Protein AF-A0A7C8YG10-F1 (afdb_monomer_lite)

Organism: Opuntia streptacantha (NCBI:txid393608)

Foldseek 3Di:
DQVCLQPQPADDPVVLVQAAADPVLLVVLLQVLLAAAPVCLVVSVVSVVRHRCQVPLLSSLLSNLNHQDDLRRLVSSLVVLSSSSSHYVCNLVSNLVSLLCLQVVDPPPPPPVDDPVNSLSSVQSSLVSVLSCCVSNSDVDPVSVVVSLCSLPDPVQVVPPVSVVSSVVSVVSCVLSCCVVVVHDPDDPPVVPNPD

Secondary structure (DSSP, 8-state):
-HHHHHS--PPPHHHHHTSB--HHHHHHHHHHHTT--STTHHHHHHHHHHB--TTSHHHHHHHHHH----GGGHHHHHHHHHHHHHH-TTHHHHHHHHHHTTT---SS---TTS-HHHHHHHHHHHHHHHHHHHHTTS---THHHHHHHHHHT-GGGGG-HHHHHHHHHHHHHHHHHGGGGGT----STTGGGT--

Sequence (196 aa):
LRQSNVKPERPDPSFLRTLDSSIKRNTAVIKKLKQISEEQRESLMDELRSVNLSKFVTEAVTAICDAKLKTSDLQAAVQICSLLHQRYQDFSSSLAQGLLKVFFPGKAVEDLETDRNSKAMKKRSTLKLLLELYFVGVIEDSSIFVNIIKDLVGMEHLKDRDTTQTNLSLLATFARQGRVFLGLPLSGPEFSKEFF

Structure (mmCIF, N/CA/C/O backbone):
data_AF-A0A7C8YG10-F1
#
_entry.id   AF-A0A7C8YG10-F1
#
loop_
_atom_site.group_PDB
_atom_site.id
_atom_site.type_symbol
_atom_site.label_atom_id
_atom_site.label_alt_id
_atom_site.label_comp_id
_atom_site.label_asym_id
_atom_site.label_entity_id
_atom_site.label_seq_id
_atom_site.pdbx_PDB_ins_code
_atom_site.Cartn_x
_atom_site.Cartn_y
_atom_site.Cartn_z
_atom_site.occupancy
_atom_site.B_iso_or_equiv
_atom_site.auth_seq_id
_atom_site.auth_comp_id
_atom_site.auth_asym_id
_atom_site.auth_atom_id
_atom_site.pdbx_PDB_model_num
ATOM 1 N N . LEU A 1 1 ? -9.224 -14.121 1.071 1.00 91.94 1 LEU A N 1
ATOM 2 C CA . LEU A 1 1 ? -9.162 -12.658 0.835 1.00 91.94 1 LEU A CA 1
ATOM 3 C C . LEU A 1 1 ? -9.937 -12.215 -0.403 1.00 91.94 1 LEU A C 1
ATOM 5 O O . LEU A 1 1 ? -10.842 -11.411 -0.240 1.00 91.94 1 LEU A O 1
ATOM 9 N N . ARG A 1 2 ? -9.655 -12.746 -1.609 1.00 95.12 2 ARG A N 1
ATOM 10 C CA . ARG A 1 2 ? -10.294 -12.274 -2.858 1.00 95.12 2 ARG A CA 1
ATOM 11 C C . ARG A 1 2 ? -11.816 -12.160 -2.799 1.00 95.12 2 ARG A C 1
ATOM 13 O O . ARG A 1 2 ? -12.349 -11.104 -3.113 1.00 95.12 2 ARG A O 1
ATOM 20 N N . GLN A 1 3 ? -12.500 -13.212 -2.357 1.00 94.75 3 GLN A N 1
ATOM 21 C CA . GLN A 1 3 ? -13.962 -13.219 -2.248 1.00 94.75 3 GLN A CA 1
ATOM 22 C C . GLN A 1 3 ? -14.494 -12.043 -1.410 1.00 94.75 3 GLN A C 1
ATOM 24 O O . GLN A 1 3 ? -15.383 -11.328 -1.861 1.00 94.75 3 GLN A O 1
ATOM 29 N N . SER A 1 4 ? -13.900 -11.807 -0.237 1.00 96.25 4 SER A N 1
ATOM 30 C CA . SER A 1 4 ? -14.274 -10.724 0.681 1.00 96.25 4 SER A CA 1
ATOM 31 C C . SER A 1 4 ? -13.920 -9.331 0.154 1.00 96.25 4 SER A C 1
ATOM 33 O O . SER A 1 4 ? -14.558 -8.360 0.530 1.00 96.25 4 SER A O 1
ATOM 35 N N . ASN A 1 5 ? -12.906 -9.208 -0.705 1.00 97.88 5 ASN A N 1
ATOM 36 C CA . ASN A 1 5 ? -12.478 -7.917 -1.249 1.00 97.88 5 ASN A CA 1
ATOM 37 C C . ASN A 1 5 ? -13.260 -7.506 -2.506 1.00 97.88 5 ASN A C 1
ATOM 39 O O . ASN A 1 5 ? -13.516 -6.320 -2.680 1.00 97.88 5 ASN A O 1
ATOM 43 N N . VAL A 1 6 ? -13.671 -8.455 -3.356 1.00 95.62 6 VAL A N 1
ATOM 44 C CA . VAL A 1 6 ? -14.489 -8.165 -4.555 1.00 95.62 6 VAL A CA 1
ATOM 45 C C . VAL A 1 6 ? -15.914 -7.759 -4.167 1.00 95.62 6 VAL A C 1
ATOM 47 O O . VAL A 1 6 ? -16.547 -6.943 -4.830 1.00 95.62 6 VAL A O 1
ATOM 50 N N . LYS A 1 7 ? -16.435 -8.317 -3.069 1.00 94.56 7 LYS A N 1
ATOM 51 C CA . LYS A 1 7 ? -17.739 -7.951 -2.505 1.00 94.56 7 LYS A CA 1
ATOM 52 C C . LYS A 1 7 ? -17.582 -7.623 -1.019 1.00 94.56 7 LYS A C 1
ATOM 54 O O . LYS A 1 7 ? -17.920 -8.459 -0.185 1.00 94.56 7 LYS A O 1
ATOM 59 N N . PRO A 1 8 ? -17.031 -6.444 -0.681 1.00 94.50 8 PRO A N 1
ATOM 60 C CA . PRO A 1 8 ? -16.796 -6.081 0.705 1.00 94.50 8 PRO A CA 1
ATOM 61 C C . PRO A 1 8 ? -18.118 -5.799 1.417 1.00 94.50 8 PRO A C 1
ATOM 63 O O . PRO A 1 8 ? -18.868 -4.901 1.031 1.00 94.50 8 PRO A O 1
ATOM 66 N N . GLU A 1 9 ? -18.373 -6.540 2.490 1.00 94.31 9 GLU A N 1
ATOM 67 C CA . GLU A 1 9 ? -19.458 -6.272 3.436 1.00 94.31 9 GLU A CA 1
ATOM 68 C C . GLU A 1 9 ? -19.039 -5.123 4.358 1.00 94.31 9 GLU A C 1
ATOM 70 O O . GLU A 1 9 ? -18.540 -5.323 5.467 1.00 94.31 9 GLU A O 1
ATOM 75 N N . ARG A 1 10 ? -19.161 -3.891 3.851 1.00 94.56 10 ARG A N 1
ATOM 76 C CA . ARG A 1 10 ? -18.737 -2.705 4.600 1.00 94.56 10 ARG A CA 1
ATOM 77 C C . ARG A 1 10 ? -19.642 -2.491 5.814 1.00 94.56 10 ARG A C 1
ATOM 79 O O . ARG A 1 10 ? -20.863 -2.573 5.669 1.00 94.56 10 ARG A O 1
ATOM 86 N N . PRO A 1 11 ? -19.071 -2.179 6.990 1.00 94.44 11 PRO A N 1
ATOM 87 C CA . PRO A 1 11 ? -19.869 -1.924 8.174 1.00 94.44 11 PRO A CA 1
ATOM 88 C C . PRO A 1 11 ? -20.719 -0.669 7.994 1.00 94.44 11 PRO A C 1
ATOM 90 O O . PRO A 1 11 ? -20.322 0.287 7.322 1.00 94.44 11 PRO A O 1
ATOM 93 N N . ASP A 1 12 ? -21.875 -0.655 8.645 1.00 92.50 12 ASP A N 1
ATOM 94 C CA . ASP A 1 12 ? -22.745 0.505 8.630 1.00 92.50 12 ASP A CA 1
ATOM 95 C C . ASP A 1 12 ? -22.131 1.692 9.416 1.00 92.50 12 ASP A C 1
ATOM 97 O O . ASP A 1 12 ? -21.266 1.520 10.288 1.00 92.50 12 ASP A O 1
ATOM 101 N N . PRO A 1 13 ? -22.581 2.933 9.153 1.00 92.69 13 PRO A N 1
ATOM 102 C CA . PRO A 1 13 ? -22.074 4.105 9.861 1.00 92.69 13 PRO A CA 1
ATOM 103 C C . PRO A 1 13 ? -22.288 4.085 11.382 1.00 92.69 13 PRO A C 1
ATOM 105 O O . PRO A 1 13 ? -21.567 4.785 12.093 1.00 92.69 13 PRO A O 1
ATOM 108 N N . SER A 1 14 ? -23.269 3.338 11.900 1.00 95.62 14 SER A N 1
ATOM 109 C CA . SER A 1 14 ? -23.512 3.213 13.341 1.00 95.62 14 SER A CA 1
ATOM 110 C C . SER A 1 14 ? -22.447 2.349 14.014 1.00 95.62 14 SER A C 1
ATOM 112 O O . SER A 1 14 ? -21.915 2.770 15.040 1.00 95.62 14 SER A O 1
ATOM 114 N N . PHE A 1 15 ? -22.022 1.249 13.384 1.00 95.94 15 PHE A N 1
ATOM 115 C CA . PHE A 1 15 ? -20.866 0.471 13.831 1.00 95.94 15 PHE A CA 1
ATOM 116 C C . PHE A 1 15 ? -19.599 1.332 13.877 1.00 95.94 15 PHE A C 1
ATOM 118 O O . PHE A 1 15 ? -18.880 1.346 14.870 1.00 95.94 15 PHE A O 1
ATOM 125 N N . LEU A 1 16 ? -19.330 2.133 12.840 1.00 95.69 16 LEU A N 1
ATOM 126 C CA . LEU A 1 16 ? -18.139 2.994 12.826 1.00 95.69 16 LEU A CA 1
ATOM 127 C C . LEU A 1 16 ? -18.129 4.022 13.974 1.00 95.69 16 LEU A C 1
ATOM 129 O O . LEU A 1 16 ? -17.057 4.430 14.425 1.00 95.69 16 LEU A O 1
ATOM 133 N N . ARG A 1 17 ? -19.300 4.434 14.477 1.00 95.88 17 ARG A N 1
ATOM 134 C CA . ARG A 1 17 ? -19.414 5.344 15.630 1.00 95.88 17 ARG A CA 1
ATOM 135 C C . ARG A 1 17 ? -19.086 4.675 16.966 1.00 95.88 17 ARG A C 1
ATOM 137 O O . ARG A 1 17 ? -18.782 5.399 17.908 1.00 95.88 17 ARG A O 1
ATOM 144 N N . THR A 1 18 ? -19.124 3.343 17.063 1.00 97.44 18 THR A N 1
ATOM 145 C CA . THR A 1 18 ? -18.740 2.625 18.293 1.00 97.44 18 THR A CA 1
ATOM 146 C C . THR A 1 18 ? -17.226 2.465 18.435 1.00 97.44 18 THR A C 1
ATOM 148 O O . THR A 1 18 ? -16.752 2.049 19.488 1.00 97.44 18 THR A O 1
ATOM 151 N N . LEU A 1 19 ? -16.463 2.761 17.381 1.00 98.12 19 LEU A N 1
ATOM 152 C CA . LEU A 1 19 ? -15.008 2.637 17.344 1.00 98.12 19 LEU A CA 1
ATOM 153 C C . LEU A 1 19 ? -14.305 3.916 17.823 1.00 98.12 19 LEU A C 1
ATOM 155 O O . LEU A 1 19 ? -14.838 5.027 17.735 1.00 98.12 19 LEU A O 1
ATOM 159 N N . ASP A 1 20 ? -13.057 3.775 18.271 1.00 98.00 20 ASP A N 1
ATOM 160 C CA . ASP A 1 20 ? -12.273 4.897 18.788 1.00 98.00 20 ASP A CA 1
ATOM 161 C C . ASP A 1 20 ? -11.901 5.881 17.660 1.00 98.00 20 ASP A C 1
ATOM 163 O O . ASP A 1 20 ? -11.128 5.579 16.745 1.00 98.00 20 ASP A O 1
ATOM 167 N N . SER A 1 21 ? -12.468 7.086 17.734 1.00 97.56 21 SER A N 1
ATOM 168 C CA . SER A 1 21 ? -12.235 8.181 16.782 1.00 97.56 21 SER A CA 1
ATOM 169 C C . SER A 1 21 ? -11.236 9.225 17.304 1.00 97.56 21 SER A C 1
ATOM 171 O O . SER A 1 21 ? -11.101 10.304 16.724 1.00 97.56 21 SER A O 1
ATOM 173 N N . SER A 1 22 ? -10.548 8.952 18.418 1.00 98.06 22 SER A N 1
ATOM 174 C CA . SER A 1 22 ? -9.596 9.889 19.010 1.00 98.06 22 SER A CA 1
ATOM 175 C C . SER A 1 22 ? -8.392 10.089 18.092 1.00 98.06 22 SER A C 1
ATOM 177 O O . SER A 1 22 ? -7.798 9.140 17.568 1.00 98.06 22 SER A O 1
ATOM 179 N N . ILE A 1 23 ? -7.989 11.351 17.930 1.00 98.00 23 ILE A N 1
ATOM 180 C CA . ILE A 1 23 ? -6.827 11.731 17.115 1.00 98.00 23 ILE A CA 1
ATOM 181 C C . ILE A 1 23 ? -5.574 10.999 17.614 1.00 98.00 23 ILE A C 1
ATOM 183 O O . ILE A 1 23 ? -4.776 10.510 16.822 1.00 98.00 23 ILE A O 1
ATOM 187 N N . LYS A 1 24 ? -5.421 10.864 18.938 1.00 98.06 24 LYS A N 1
ATOM 188 C CA . LYS A 1 24 ? -4.274 10.190 19.557 1.00 98.06 24 LYS A CA 1
ATOM 189 C C . LYS A 1 24 ? -4.142 8.735 19.095 1.00 98.06 24 LYS A C 1
ATOM 191 O O . LYS A 1 24 ? -3.047 8.338 18.699 1.00 98.06 24 LYS A O 1
ATOM 196 N N . ARG A 1 25 ? -5.225 7.945 19.144 1.00 97.88 25 ARG A N 1
ATOM 197 C CA . ARG A 1 25 ? -5.195 6.537 18.715 1.00 97.88 25 ARG A CA 1
ATOM 198 C C . ARG A 1 25 ? -4.997 6.409 17.212 1.00 97.88 25 ARG A C 1
ATOM 200 O O . ARG A 1 25 ? -4.122 5.657 16.795 1.00 97.88 25 ARG A O 1
ATOM 207 N N . ASN A 1 26 ? -5.727 7.188 16.418 1.00 98.31 26 ASN A N 1
ATOM 208 C CA . ASN A 1 26 ? -5.620 7.137 14.960 1.00 98.31 26 ASN A CA 1
ATOM 209 C C . ASN A 1 26 ? -4.207 7.511 14.480 1.00 98.31 26 ASN A C 1
ATOM 211 O O . ASN A 1 26 ? -3.600 6.756 13.726 1.00 98.31 26 ASN A O 1
ATOM 215 N N . THR A 1 27 ? -3.611 8.584 15.006 1.00 98.00 27 THR A N 1
ATOM 216 C CA . THR A 1 27 ? -2.225 8.964 14.683 1.00 98.00 27 THR A CA 1
ATOM 217 C C . THR A 1 27 ? -1.212 7.893 15.097 1.00 98.00 27 THR A C 1
ATOM 219 O O . THR A 1 27 ? -0.228 7.674 14.391 1.00 98.00 27 THR A O 1
ATOM 222 N N . ALA A 1 28 ? -1.426 7.202 16.223 1.00 98.25 28 ALA A N 1
ATOM 223 C CA . ALA A 1 28 ? -0.553 6.103 16.639 1.00 98.25 28 ALA A CA 1
ATOM 224 C C . ALA A 1 28 ? -0.611 4.923 15.653 1.00 98.25 28 ALA A C 1
ATOM 226 O O . ALA A 1 28 ? 0.437 4.423 15.245 1.00 98.25 28 ALA A O 1
ATOM 227 N N . VAL A 1 29 ? -1.812 4.535 15.215 1.00 98.31 29 VAL A N 1
ATOM 228 C CA . VAL A 1 29 ? -2.003 3.472 14.215 1.00 98.31 29 VAL A CA 1
ATOM 229 C C . VAL A 1 29 ? -1.408 3.871 12.861 1.00 98.31 29 VAL A C 1
ATOM 231 O O . VAL A 1 29 ? -0.686 3.083 12.256 1.00 98.31 29 VAL A O 1
ATOM 234 N N . ILE A 1 30 ? -1.605 5.115 12.413 1.00 98.50 30 ILE A N 1
ATOM 235 C CA . ILE A 1 30 ? -1.020 5.630 11.161 1.00 98.50 30 ILE A CA 1
ATOM 236 C C . ILE A 1 30 ? 0.513 5.578 11.189 1.00 98.50 30 ILE A C 1
ATOM 238 O O . ILE A 1 30 ? 1.138 5.200 10.200 1.00 98.50 30 ILE A O 1
ATOM 242 N N . LYS A 1 31 ? 1.146 5.888 12.328 1.00 98.12 31 LYS A N 1
ATOM 243 C CA . LYS A 1 31 ? 2.605 5.742 12.470 1.00 98.12 31 LYS A CA 1
ATOM 244 C C . LYS A 1 31 ? 3.058 4.294 12.286 1.00 98.12 31 LYS A C 1
ATOM 246 O O . LYS A 1 31 ? 4.065 4.065 11.620 1.00 98.12 31 LYS A O 1
ATOM 251 N N . LYS A 1 32 ? 2.306 3.328 12.821 1.00 98.25 32 LYS A N 1
ATOM 252 C CA . LYS A 1 32 ? 2.591 1.896 12.645 1.00 98.25 32 LYS A CA 1
ATOM 253 C C . LYS A 1 32 ? 2.387 1.433 11.202 1.00 98.25 32 LYS A C 1
ATOM 255 O O . LYS A 1 32 ? 3.187 0.646 10.711 1.00 98.25 32 LYS A O 1
ATOM 260 N N . LEU A 1 33 ? 1.405 1.984 10.483 1.00 98.50 33 LEU A N 1
ATOM 261 C CA . LEU A 1 33 ? 1.211 1.712 9.049 1.00 98.50 33 LEU A CA 1
ATOM 262 C C . LEU A 1 33 ? 2.430 2.098 8.188 1.00 98.50 33 LEU A C 1
ATOM 264 O O . LEU A 1 33 ? 2.657 1.490 7.147 1.00 98.50 33 LEU A O 1
ATOM 268 N N . LYS A 1 34 ? 3.255 3.060 8.623 1.00 97.19 34 LYS A N 1
ATOM 269 C CA . LYS A 1 34 ? 4.511 3.416 7.934 1.00 97.19 34 LYS A CA 1
ATOM 270 C C . LYS A 1 34 ? 5.645 2.405 8.170 1.00 97.19 34 LYS A C 1
ATOM 272 O O . LYS A 1 34 ? 6.661 2.442 7.477 1.00 97.19 34 LYS A O 1
ATOM 277 N N . GLN A 1 35 ? 5.487 1.511 9.144 1.00 96.19 35 GLN A N 1
ATOM 278 C CA . GLN A 1 35 ? 6.486 0.535 9.591 1.00 96.19 35 GLN A CA 1
ATOM 279 C C . GLN A 1 35 ? 5.908 -0.890 9.630 1.00 96.19 35 GLN A C 1
ATOM 281 O O . GLN A 1 35 ? 6.235 -1.673 10.518 1.00 96.19 35 GLN A O 1
ATOM 286 N N . ILE A 1 36 ? 5.037 -1.226 8.672 1.00 97.81 36 ILE A N 1
ATOM 287 C CA . ILE A 1 36 ? 4.445 -2.566 8.562 1.00 97.81 36 ILE A CA 1
ATOM 288 C C . ILE A 1 36 ? 5.550 -3.624 8.482 1.00 97.81 36 ILE A C 1
ATOM 290 O O . ILE A 1 36 ? 6.478 -3.507 7.682 1.00 97.81 36 ILE A O 1
ATOM 294 N N . SER A 1 37 ? 5.405 -4.666 9.295 1.00 97.44 37 SER A N 1
ATOM 295 C CA . SER A 1 37 ? 6.242 -5.863 9.299 1.00 97.44 37 SER A CA 1
ATOM 296 C C . SER A 1 37 ? 5.390 -7.088 9.613 1.00 97.44 37 SER A C 1
ATOM 298 O O . SER A 1 37 ? 4.331 -6.961 10.236 1.00 97.44 37 SER A O 1
ATOM 300 N N . GLU A 1 38 ? 5.848 -8.270 9.203 1.00 97.31 38 GLU A N 1
ATOM 301 C CA . GLU A 1 38 ? 5.128 -9.519 9.494 1.00 97.31 38 GLU A CA 1
ATOM 302 C C . GLU A 1 38 ? 5.018 -9.796 10.999 1.00 97.31 38 GLU A C 1
ATOM 304 O O . GLU A 1 38 ? 3.959 -10.185 11.483 1.00 97.31 38 GLU A O 1
ATOM 309 N N . GLU A 1 39 ? 6.069 -9.490 11.762 1.00 97.31 39 GLU A N 1
ATOM 310 C CA . GLU A 1 39 ? 6.104 -9.664 13.221 1.00 97.31 39 GLU A CA 1
ATOM 311 C C . GLU A 1 39 ? 4.988 -8.888 13.940 1.00 97.31 39 GLU A C 1
ATOM 313 O O . GLU A 1 39 ? 4.411 -9.364 14.914 1.00 97.31 39 GLU A O 1
ATOM 318 N N . GLN A 1 40 ? 4.647 -7.694 13.446 1.00 96.00 40 GLN A N 1
ATOM 319 C CA . GLN A 1 40 ? 3.653 -6.815 14.071 1.00 96.00 40 GLN A CA 1
ATOM 320 C C . GLN A 1 40 ? 2.259 -6.927 13.443 1.00 96.00 40 GLN A C 1
ATOM 322 O O . GLN A 1 40 ? 1.354 -6.183 13.834 1.00 96.00 40 GLN A O 1
ATOM 327 N N . ARG A 1 41 ? 2.067 -7.838 12.477 1.00 97.56 41 ARG A N 1
ATOM 328 C CA . ARG A 1 41 ? 0.836 -7.956 11.684 1.00 97.56 41 ARG A CA 1
ATOM 329 C C . ARG A 1 41 ? -0.405 -8.063 12.564 1.00 97.56 41 ARG A C 1
ATOM 331 O O . ARG A 1 41 ? -1.334 -7.278 12.399 1.00 97.56 41 ARG A O 1
ATOM 338 N N . GLU A 1 42 ? -0.424 -9.009 13.498 1.00 98.12 42 GLU A N 1
ATOM 339 C CA . GLU A 1 42 ? -1.616 -9.308 14.306 1.00 98.12 42 GLU A CA 1
ATOM 340 C C . GLU A 1 42 ? -1.982 -8.152 15.236 1.00 98.12 42 GLU A C 1
ATOM 342 O O . GLU A 1 42 ? -3.115 -7.674 15.206 1.00 98.12 42 GLU A O 1
ATOM 347 N N . SER A 1 43 ? -0.994 -7.617 15.959 1.00 97.94 43 SER A N 1
ATOM 348 C CA . SER A 1 43 ? -1.183 -6.456 16.836 1.00 97.94 43 SER A CA 1
ATOM 349 C C . SER A 1 43 ? -1.713 -5.239 16.072 1.00 97.94 43 SER A C 1
ATOM 351 O O . SER A 1 43 ? -2.642 -4.574 16.531 1.00 97.94 43 SER A O 1
ATOM 353 N N . LEU A 1 44 ? -1.162 -4.952 14.888 1.00 98.50 44 LEU A N 1
ATOM 354 C CA . LEU A 1 44 ? -1.619 -3.833 14.071 1.00 98.50 44 LEU A CA 1
ATOM 355 C C . LEU A 1 44 ? -3.033 -4.068 13.522 1.00 98.50 44 LEU A C 1
ATOM 357 O O . LEU A 1 44 ? -3.836 -3.136 13.497 1.00 98.50 44 LEU A O 1
ATOM 361 N N . MET A 1 45 ? -3.370 -5.296 13.121 1.00 98.50 45 MET A N 1
ATOM 362 C CA . MET A 1 45 ? -4.727 -5.642 12.690 1.00 98.50 45 MET A CA 1
ATOM 363 C C . MET A 1 45 ? -5.754 -5.464 13.814 1.00 98.50 45 MET A C 1
ATOM 365 O O . MET A 1 45 ? -6.834 -4.931 13.559 1.00 98.50 45 MET A O 1
ATOM 369 N N . ASP A 1 46 ? -5.434 -5.854 15.046 1.00 98.38 46 ASP A N 1
ATOM 370 C CA . ASP A 1 46 ? -6.332 -5.671 16.193 1.00 98.38 46 ASP A CA 1
ATOM 371 C C . ASP A 1 46 ? -6.546 -4.195 16.529 1.00 98.38 46 ASP A C 1
ATOM 373 O O . ASP A 1 46 ? -7.681 -3.751 16.727 1.00 98.38 46 ASP A O 1
ATOM 377 N N . GLU A 1 47 ? -5.481 -3.395 16.493 1.00 98.25 47 GLU A N 1
ATOM 378 C CA . GLU A 1 47 ? -5.597 -1.949 16.670 1.00 98.25 47 GLU A CA 1
ATOM 379 C C . GLU A 1 47 ? -6.461 -1.317 15.576 1.00 98.25 47 GLU A C 1
ATOM 381 O O . GLU A 1 47 ? -7.389 -0.565 15.885 1.00 98.25 47 GLU A O 1
ATOM 386 N N . LEU A 1 48 ? -6.222 -1.677 14.311 1.00 98.44 48 LEU A N 1
ATOM 387 C CA . LEU A 1 48 ? -7.019 -1.226 13.169 1.00 98.44 48 LEU A CA 1
ATOM 388 C C . LEU A 1 48 ? -8.496 -1.596 13.310 1.00 98.44 48 LEU A C 1
ATOM 390 O O . LEU A 1 48 ? -9.358 -0.807 12.924 1.00 98.44 48 LEU A O 1
ATOM 394 N N . ARG A 1 49 ? -8.809 -2.765 13.883 1.00 97.94 49 ARG A N 1
ATOM 395 C CA . ARG A 1 49 ? -10.198 -3.172 14.127 1.00 97.94 49 ARG A CA 1
ATOM 396 C C . ARG A 1 49 ? -10.897 -2.250 15.119 1.00 97.94 49 ARG A C 1
ATOM 398 O O . ARG A 1 49 ? -12.075 -1.972 14.901 1.00 97.94 49 ARG A O 1
ATOM 405 N N . SER A 1 50 ? -10.174 -1.753 16.122 1.00 97.88 50 SER A N 1
ATOM 406 C CA . SER A 1 50 ? -10.703 -0.934 17.222 1.00 97.88 50 SER A CA 1
ATOM 407 C C . SER A 1 50 ? -10.858 0.566 16.921 1.00 97.88 50 SER A C 1
ATOM 409 O O . SER A 1 50 ? -11.564 1.260 17.654 1.00 97.88 50 SER A O 1
ATOM 411 N N . VAL A 1 51 ? -10.227 1.079 15.856 1.00 98.44 51 VAL A N 1
ATOM 412 C CA . VAL A 1 51 ? -10.236 2.516 15.521 1.00 98.44 51 VAL A CA 1
ATOM 413 C C . VAL A 1 51 ? -11.130 2.853 14.325 1.00 98.44 51 VAL A C 1
ATOM 415 O O . VAL A 1 51 ? -11.310 2.053 13.401 1.00 98.44 51 VAL A O 1
ATOM 418 N N . ASN A 1 52 ? -11.652 4.081 14.320 1.00 98.31 52 ASN A N 1
ATOM 419 C CA . ASN A 1 52 ? -12.346 4.676 13.182 1.00 98.31 52 ASN A CA 1
ATOM 420 C C . ASN A 1 52 ? -11.427 5.636 12.408 1.00 98.31 52 ASN A C 1
ATOM 422 O O . ASN A 1 52 ? -11.285 6.807 12.760 1.00 98.31 52 ASN A O 1
ATOM 426 N N . LEU A 1 53 ? -10.886 5.155 11.290 1.00 98.19 53 LEU A N 1
ATOM 427 C CA . LEU A 1 53 ? -10.039 5.917 10.371 1.00 98.19 53 LEU A CA 1
ATOM 428 C C . LEU A 1 53 ? -10.837 6.679 9.304 1.00 98.19 53 LEU A C 1
ATOM 430 O O . LEU A 1 53 ? -10.223 7.186 8.375 1.00 98.19 53 LEU A O 1
ATOM 434 N N . SER A 1 54 ? -12.168 6.811 9.396 1.00 97.12 54 SER A N 1
ATOM 435 C CA . SER A 1 54 ? -12.967 7.473 8.340 1.00 97.12 54 SER A CA 1
ATOM 436 C C . SER A 1 54 ? -12.466 8.883 8.000 1.00 97.12 54 SER A C 1
ATOM 438 O O . SER A 1 54 ? -12.542 9.306 6.854 1.00 97.12 54 SER A O 1
ATOM 440 N N . LYS A 1 55 ? -11.919 9.604 8.989 1.00 97.06 55 LYS A N 1
ATOM 441 C CA . LYS A 1 55 ? -11.332 10.947 8.817 1.00 97.06 55 LYS A CA 1
ATOM 442 C C . LYS A 1 55 ? -9.832 10.947 8.493 1.00 97.06 55 LYS A C 1
ATOM 444 O O . LYS A 1 55 ? -9.267 12.017 8.337 1.00 97.06 55 LYS A O 1
ATOM 449 N N . PHE A 1 56 ? -9.211 9.773 8.436 1.00 97.94 56 PHE A N 1
ATOM 450 C CA . PHE A 1 56 ? -7.762 9.564 8.362 1.00 97.94 56 PHE A CA 1
ATOM 451 C C . PHE A 1 56 ? -7.356 8.591 7.238 1.00 97.94 56 PHE A C 1
ATOM 453 O O . PHE A 1 56 ? -6.235 8.076 7.228 1.00 97.94 56 PHE A O 1
ATOM 460 N N . VAL A 1 57 ? -8.273 8.269 6.314 1.00 98.19 57 VAL A N 1
ATOM 461 C CA . VAL A 1 57 ? -8.025 7.302 5.229 1.00 98.19 57 VAL A CA 1
ATOM 462 C C . VAL A 1 57 ? -6.853 7.759 4.359 1.00 98.19 57 VAL A C 1
ATOM 464 O O . VAL A 1 57 ? -5.979 6.956 4.037 1.00 98.19 57 VAL A O 1
ATOM 467 N N . THR A 1 58 ? -6.789 9.048 4.025 1.00 97.69 58 THR A N 1
ATOM 468 C CA . THR A 1 58 ? -5.726 9.634 3.195 1.00 97.69 58 THR A CA 1
ATOM 469 C C . THR A 1 58 ? -4.351 9.511 3.853 1.00 97.69 58 THR A C 1
ATOM 471 O O . THR A 1 58 ? -3.364 9.155 3.205 1.00 97.69 58 THR A O 1
ATOM 474 N N . GLU A 1 59 ? -4.269 9.761 5.154 1.00 98.44 59 GLU A N 1
ATOM 475 C CA . GLU A 1 59 ? -3.047 9.651 5.945 1.00 98.44 59 GLU A CA 1
ATOM 4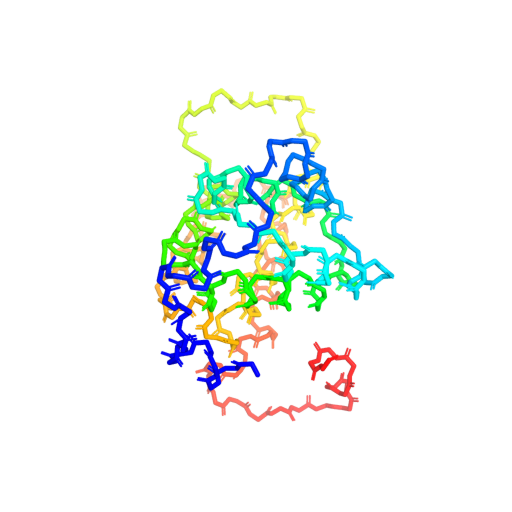76 C C . GLU A 1 59 ? -2.618 8.192 6.100 1.00 98.44 59 GLU A C 1
ATOM 478 O O . GLU A 1 59 ? -1.433 7.887 5.972 1.00 98.44 59 GLU A O 1
ATOM 483 N N . ALA A 1 60 ? -3.571 7.278 6.304 1.00 98.62 60 ALA A N 1
ATOM 484 C CA . ALA A 1 60 ? -3.308 5.843 6.318 1.00 98.62 60 ALA A CA 1
ATOM 485 C C . ALA A 1 60 ? -2.749 5.362 4.968 1.00 98.62 60 ALA A C 1
ATOM 487 O O . ALA A 1 60 ? -1.735 4.666 4.934 1.00 98.62 60 ALA A O 1
ATOM 488 N N . VAL A 1 61 ? -3.354 5.785 3.853 1.00 98.62 61 VAL A N 1
ATOM 489 C CA . VAL A 1 61 ? -2.865 5.498 2.496 1.00 98.62 61 VAL A CA 1
ATOM 490 C C . VAL A 1 61 ? -1.457 6.048 2.297 1.00 98.62 61 VAL A C 1
ATOM 492 O O . VAL A 1 61 ? -0.588 5.329 1.808 1.00 98.62 61 VAL A O 1
ATOM 495 N N . THR A 1 62 ? -1.205 7.288 2.715 1.00 98.19 62 THR A N 1
ATOM 496 C CA . THR A 1 62 ? 0.117 7.919 2.599 1.00 98.19 62 THR A CA 1
ATOM 497 C C . THR A 1 62 ? 1.163 7.143 3.400 1.00 98.19 62 THR A C 1
ATOM 499 O O . THR A 1 62 ? 2.232 6.835 2.880 1.00 98.19 62 THR A O 1
ATOM 502 N N . ALA A 1 63 ? 0.840 6.740 4.632 1.00 98.44 63 ALA A N 1
ATOM 503 C CA . ALA A 1 63 ? 1.727 5.938 5.468 1.00 98.44 63 ALA A CA 1
ATOM 504 C C . ALA A 1 63 ? 2.072 4.583 4.827 1.00 98.44 63 ALA A C 1
ATOM 506 O O . ALA A 1 63 ? 3.241 4.200 4.820 1.00 98.44 63 ALA A O 1
ATOM 507 N N . ILE A 1 64 ? 1.091 3.894 4.235 1.00 98.50 64 ILE A N 1
ATOM 508 C CA . ILE A 1 64 ? 1.310 2.626 3.519 1.00 98.50 64 ILE A CA 1
ATOM 509 C C . ILE A 1 64 ? 2.161 2.848 2.261 1.00 98.50 64 ILE A C 1
ATOM 511 O O . ILE A 1 64 ? 3.102 2.094 2.009 1.00 98.50 64 ILE A O 1
ATOM 515 N N . CYS A 1 65 ? 1.880 3.899 1.484 1.00 97.75 65 CYS A N 1
ATOM 516 C CA . CYS A 1 65 ? 2.667 4.247 0.297 1.00 97.75 65 CYS A CA 1
ATOM 517 C C . CYS A 1 65 ? 4.127 4.557 0.648 1.00 97.75 65 CYS A C 1
ATOM 519 O O . CYS A 1 65 ? 5.024 4.177 -0.102 1.00 97.75 65 CYS A O 1
ATOM 521 N N . ASP A 1 66 ? 4.378 5.176 1.800 1.00 95.62 66 ASP A N 1
ATOM 522 C CA . ASP A 1 66 ? 5.714 5.506 2.301 1.00 95.62 66 ASP A CA 1
ATOM 523 C C . ASP A 1 66 ? 6.439 4.323 2.958 1.00 95.62 66 ASP A C 1
ATOM 525 O O . ASP A 1 66 ? 7.659 4.378 3.150 1.00 95.62 66 ASP A O 1
ATOM 529 N N . ALA A 1 67 ? 5.722 3.254 3.317 1.00 96.19 67 ALA A N 1
ATOM 530 C CA . ALA A 1 67 ? 6.291 2.137 4.057 1.00 96.19 67 ALA A CA 1
ATOM 531 C C . ALA A 1 67 ? 7.449 1.480 3.287 1.00 96.19 67 ALA A C 1
ATOM 533 O O . ALA A 1 67 ? 7.386 1.234 2.073 1.00 96.19 67 ALA A O 1
ATOM 534 N N . LYS A 1 68 ? 8.538 1.181 3.999 1.00 93.50 68 LYS A N 1
ATOM 535 C CA . LYS A 1 68 ? 9.704 0.473 3.451 1.00 93.50 68 LYS A CA 1
ATOM 536 C C . LYS A 1 68 ? 9.523 -1.032 3.636 1.00 93.50 68 LYS A C 1
ATOM 538 O O . LYS A 1 68 ? 10.102 -1.621 4.539 1.00 93.50 68 LYS A O 1
ATOM 543 N N . LEU A 1 69 ? 8.702 -1.627 2.776 1.00 94.31 69 LEU A N 1
ATOM 544 C CA . LEU A 1 69 ? 8.365 -3.049 2.839 1.00 94.31 69 LEU A CA 1
ATOM 545 C C . LEU A 1 69 ? 9.503 -3.925 2.306 1.00 94.31 69 LEU A C 1
ATOM 547 O O . LEU A 1 69 ? 9.975 -3.721 1.180 1.00 94.31 69 LEU A O 1
ATOM 551 N N . LYS A 1 70 ? 9.898 -4.936 3.085 1.00 93.19 70 LYS A N 1
ATOM 552 C CA . LYS A 1 70 ? 10.694 -6.067 2.594 1.00 93.19 70 LYS A CA 1
ATOM 553 C C . LYS A 1 70 ? 9.763 -7.106 1.971 1.00 93.19 70 LYS A C 1
ATOM 555 O O . LYS A 1 70 ? 8.556 -7.087 2.188 1.00 93.19 70 LYS A O 1
ATOM 560 N N . THR A 1 71 ? 10.327 -8.064 1.233 1.00 90.19 71 THR A N 1
ATOM 561 C CA . THR A 1 71 ? 9.544 -9.188 0.684 1.00 90.19 71 THR A CA 1
ATOM 562 C C . THR A 1 71 ? 8.798 -9.955 1.784 1.00 90.19 71 THR A C 1
ATOM 564 O O . THR A 1 71 ? 7.658 -10.341 1.567 1.00 90.19 71 THR A O 1
ATOM 567 N N . SER A 1 72 ? 9.408 -10.120 2.964 1.00 94.94 72 SER A N 1
ATOM 568 C CA . SER A 1 72 ? 8.793 -10.783 4.122 1.00 94.94 72 SER A CA 1
ATOM 569 C C . SER A 1 72 ? 7.573 -10.050 4.680 1.00 94.94 72 SER A C 1
ATOM 571 O O . SER A 1 72 ? 6.744 -10.682 5.311 1.00 94.94 72 SER A O 1
ATOM 573 N N . ASP A 1 73 ? 7.451 -8.740 4.445 1.00 96.75 73 ASP A N 1
ATOM 574 C CA . ASP A 1 73 ? 6.389 -7.905 5.023 1.00 96.75 73 ASP A CA 1
ATOM 575 C C . ASP A 1 73 ? 5.173 -7.775 4.089 1.00 96.75 73 ASP A C 1
ATOM 577 O O . ASP A 1 73 ? 4.181 -7.129 4.432 1.00 96.75 73 ASP A O 1
ATOM 581 N N . LEU A 1 74 ? 5.249 -8.349 2.880 1.00 95.31 74 LEU A N 1
ATOM 582 C CA . LEU A 1 74 ? 4.199 -8.207 1.871 1.00 95.31 74 LEU A CA 1
ATOM 583 C C . LEU A 1 74 ? 2.883 -8.839 2.325 1.00 95.31 74 LEU A C 1
ATOM 585 O O . LEU A 1 74 ? 1.839 -8.221 2.130 1.00 95.31 74 LEU A O 1
ATOM 589 N N . GLN A 1 75 ? 2.918 -10.010 2.970 1.00 95.81 75 GLN A N 1
ATOM 590 C CA . GLN A 1 75 ? 1.696 -10.666 3.446 1.00 95.81 75 GLN A CA 1
ATOM 591 C C . GLN A 1 75 ? 0.980 -9.817 4.504 1.00 95.81 75 GLN A C 1
ATOM 593 O O . GLN A 1 75 ? -0.214 -9.534 4.361 1.00 95.81 75 GLN A O 1
ATOM 598 N N . ALA A 1 76 ? 1.703 -9.289 5.497 1.00 98.38 76 ALA A N 1
ATOM 599 C CA . ALA A 1 76 ? 1.158 -8.302 6.425 1.00 98.38 76 ALA A CA 1
ATOM 600 C C . ALA A 1 76 ? 0.535 -7.089 5.726 1.00 98.38 76 ALA A C 1
ATOM 602 O O . ALA A 1 76 ? -0.604 -6.724 6.032 1.00 98.38 76 ALA A O 1
ATOM 603 N N . ALA A 1 77 ? 1.236 -6.485 4.763 1.00 98.62 77 ALA A N 1
ATOM 604 C CA . ALA A 1 77 ? 0.718 -5.335 4.028 1.00 98.62 77 ALA A CA 1
ATOM 605 C C . ALA A 1 77 ? -0.580 -5.665 3.269 1.00 98.62 77 ALA A C 1
ATOM 607 O O . ALA A 1 77 ? -1.525 -4.875 3.302 1.00 98.62 77 ALA A O 1
ATOM 608 N N . VAL A 1 78 ? -0.667 -6.840 2.640 1.00 98.56 78 VAL A N 1
ATOM 609 C CA . VAL A 1 78 ? -1.854 -7.310 1.904 1.00 98.56 78 VAL A CA 1
ATOM 610 C C . VAL A 1 78 ? -3.050 -7.525 2.833 1.00 98.56 78 VAL A C 1
ATOM 612 O O . VAL A 1 78 ? -4.165 -7.101 2.509 1.00 98.56 78 VAL A O 1
ATOM 615 N N . GLN A 1 79 ? -2.835 -8.135 4.000 1.00 98.62 79 GLN A N 1
ATOM 616 C CA . GLN A 1 79 ? -3.876 -8.350 5.012 1.00 98.62 79 GLN A CA 1
ATOM 617 C C . GLN A 1 79 ? -4.404 -7.016 5.560 1.00 98.62 79 GLN A C 1
ATOM 619 O O . GLN A 1 79 ? -5.616 -6.805 5.639 1.00 98.62 79 GLN A O 1
ATOM 624 N N . ILE A 1 80 ? -3.499 -6.084 5.868 1.00 98.75 80 ILE A N 1
ATOM 625 C CA . ILE A 1 80 ? -3.835 -4.736 6.345 1.00 98.75 80 ILE A CA 1
ATOM 626 C C . ILE A 1 80 ? -4.613 -3.953 5.282 1.00 98.75 80 ILE A C 1
ATOM 628 O O . ILE A 1 80 ? -5.658 -3.376 5.582 1.00 98.75 80 ILE A O 1
ATOM 632 N N . CYS A 1 81 ? -4.152 -3.961 4.028 1.00 98.81 81 CYS A N 1
ATOM 633 C CA . CYS A 1 81 ? -4.847 -3.288 2.932 1.00 98.81 81 CYS A CA 1
ATOM 634 C C . CYS A 1 81 ? -6.224 -3.908 2.666 1.00 98.81 81 CYS A C 1
ATOM 636 O O . CYS A 1 81 ? -7.176 -3.175 2.417 1.00 98.81 81 CYS A O 1
ATOM 638 N N . SER A 1 82 ? -6.355 -5.235 2.766 1.00 98.75 82 SER A N 1
ATOM 639 C CA . SER A 1 82 ? -7.648 -5.920 2.638 1.00 98.75 82 SER A CA 1
ATOM 640 C C . SER A 1 82 ? -8.620 -5.495 3.741 1.00 98.75 82 SER A C 1
ATOM 642 O O . SER A 1 82 ? -9.765 -5.165 3.447 1.00 98.75 82 SER A O 1
ATOM 644 N N . LEU A 1 83 ? -8.161 -5.424 4.997 1.00 98.56 83 LEU A N 1
ATOM 645 C CA . LEU A 1 83 ? -8.974 -4.950 6.123 1.00 98.56 83 LEU A CA 1
ATOM 646 C C . LEU A 1 83 ? -9.467 -3.511 5.903 1.00 98.56 83 LEU A C 1
ATOM 648 O O . LEU A 1 83 ? -10.638 -3.212 6.133 1.00 98.56 83 LEU A O 1
ATOM 652 N N . LEU A 1 84 ? -8.582 -2.619 5.453 1.00 98.62 84 LEU A N 1
ATOM 653 C CA . LEU A 1 84 ? -8.922 -1.219 5.195 1.00 98.62 84 LEU A CA 1
ATOM 654 C C . LEU A 1 84 ? -9.874 -1.065 4.002 1.00 98.62 84 LEU A C 1
ATOM 656 O O . LEU A 1 84 ? -10.842 -0.317 4.102 1.00 98.62 84 LEU A O 1
ATOM 660 N N . HIS A 1 85 ? -9.659 -1.813 2.919 1.00 98.56 85 HIS A N 1
ATOM 661 C CA . HIS A 1 85 ? -10.535 -1.851 1.740 1.00 98.56 85 HIS A CA 1
ATOM 662 C C . HIS A 1 85 ? -11.953 -2.335 2.068 1.00 98.56 85 HIS A C 1
ATOM 664 O O . HIS A 1 85 ? -12.947 -1.744 1.633 1.00 98.56 85 HIS A O 1
ATOM 670 N N . GLN A 1 86 ? -12.054 -3.382 2.890 1.00 98.31 86 GLN A N 1
ATOM 671 C CA . GLN A 1 86 ? -13.333 -3.920 3.355 1.00 98.31 86 GLN A CA 1
ATOM 672 C C . GLN A 1 86 ? -14.070 -2.966 4.301 1.00 98.31 86 GLN A C 1
ATOM 674 O O . GLN A 1 86 ? -15.274 -3.105 4.486 1.00 98.31 86 GLN A O 1
ATOM 679 N N . ARG A 1 87 ? -13.378 -1.984 4.891 1.00 98.12 87 ARG A N 1
ATOM 680 C CA . ARG A 1 87 ? -13.975 -1.024 5.826 1.00 98.12 87 ARG A CA 1
ATOM 681 C C . ARG A 1 87 ? -14.296 0.325 5.187 1.00 98.12 87 ARG A C 1
ATOM 683 O O . ARG A 1 87 ? -15.346 0.888 5.480 1.00 98.12 87 ARG A O 1
ATOM 690 N N . TYR A 1 88 ? -13.425 0.840 4.323 1.00 97.88 88 TYR A N 1
ATOM 691 C CA . TYR A 1 88 ? -13.511 2.198 3.783 1.00 97.88 88 TYR A CA 1
ATOM 692 C C . TYR A 1 88 ? -13.572 2.169 2.256 1.00 97.88 88 TYR A C 1
ATOM 694 O O . TYR A 1 88 ? -12.660 1.680 1.593 1.00 97.88 88 TYR A O 1
ATOM 702 N N . GLN A 1 89 ? -14.652 2.714 1.693 1.00 95.38 89 GLN A N 1
ATOM 703 C CA . GLN A 1 89 ? -14.938 2.644 0.259 1.00 95.38 89 GLN A CA 1
ATOM 704 C C . GLN A 1 89 ? -13.853 3.277 -0.621 1.00 95.38 89 GLN A C 1
ATOM 706 O O . GLN A 1 89 ? -13.485 2.688 -1.634 1.00 95.38 89 GLN A O 1
ATOM 711 N N . ASP A 1 90 ? -13.307 4.419 -0.209 1.00 94.56 90 ASP A N 1
ATOM 712 C CA . ASP A 1 90 ? -12.354 5.197 -1.013 1.00 94.56 90 ASP A CA 1
ATOM 713 C C . ASP A 1 90 ? -10.889 4.773 -0.813 1.00 94.56 90 ASP A C 1
ATOM 715 O O . ASP A 1 90 ? -9.967 5.386 -1.360 1.00 94.56 90 ASP A O 1
ATOM 719 N N . PHE A 1 91 ? -10.644 3.732 -0.010 1.00 98.56 91 PHE A N 1
ATOM 720 C CA . PHE A 1 91 ? -9.290 3.305 0.334 1.00 98.56 91 PHE A CA 1
ATOM 721 C C . PHE A 1 91 ? -8.526 2.757 -0.874 1.00 98.56 91 PHE A C 1
ATOM 723 O O . PHE A 1 91 ? -7.401 3.184 -1.128 1.00 98.56 91 PHE A O 1
ATOM 730 N N . SER A 1 92 ? -9.111 1.820 -1.625 1.00 97.94 92 SER A N 1
ATOM 731 C CA . SER A 1 92 ? -8.403 1.120 -2.705 1.00 97.94 92 SER A CA 1
ATOM 732 C C . SER A 1 92 ? -8.042 2.036 -3.870 1.00 97.94 92 SER A C 1
ATOM 734 O O . SER A 1 92 ? -6.919 1.964 -4.372 1.00 97.94 92 SER A O 1
ATOM 736 N N . SER A 1 93 ? -8.949 2.932 -4.267 1.00 97.06 93 SER A N 1
ATOM 737 C CA . SER A 1 93 ? -8.703 3.921 -5.322 1.00 97.06 93 SER A CA 1
ATOM 738 C C . SER A 1 93 ? -7.570 4.875 -4.934 1.00 97.06 93 SER A C 1
ATOM 740 O O . SER A 1 93 ? -6.630 5.068 -5.708 1.00 97.06 93 SER A O 1
ATOM 742 N N . SER A 1 94 ? -7.603 5.396 -3.705 1.00 97.94 94 SER A N 1
ATOM 743 C CA . SER A 1 94 ? -6.559 6.268 -3.159 1.00 97.94 94 SER A CA 1
ATOM 744 C C . SER A 1 94 ? -5.211 5.547 -3.038 1.00 97.94 94 SER A C 1
ATOM 746 O O . SER A 1 94 ? -4.171 6.103 -3.395 1.00 97.94 94 SER A O 1
ATOM 748 N N . LEU A 1 95 ? -5.215 4.291 -2.577 1.00 98.62 95 LEU A N 1
ATOM 749 C CA . LEU A 1 95 ? -4.015 3.462 -2.464 1.00 98.62 95 LEU A CA 1
ATOM 750 C C . LEU A 1 95 ? -3.382 3.199 -3.833 1.00 98.62 95 LEU A C 1
ATOM 752 O O . LEU A 1 95 ? -2.179 3.394 -3.990 1.00 98.62 95 LEU A O 1
ATOM 756 N N . ALA A 1 96 ? -4.176 2.801 -4.829 1.00 97.94 96 ALA A N 1
ATOM 757 C CA . ALA A 1 96 ? -3.683 2.560 -6.181 1.00 97.94 96 ALA A CA 1
ATOM 758 C C . ALA A 1 96 ? -3.028 3.822 -6.766 1.00 97.94 96 ALA A C 1
ATOM 760 O O . ALA A 1 96 ? -1.901 3.760 -7.259 1.00 97.94 96 ALA A O 1
ATOM 761 N N . GLN A 1 97 ? -3.678 4.983 -6.630 1.00 96.44 97 GLN A N 1
ATOM 762 C CA . GLN A 1 97 ? -3.112 6.266 -7.058 1.00 96.44 97 GLN A CA 1
ATOM 763 C C . GLN A 1 97 ? -1.801 6.598 -6.334 1.00 96.44 97 GLN A C 1
ATOM 765 O O . GLN A 1 97 ? -0.846 7.047 -6.968 1.00 96.44 97 GLN A O 1
ATOM 770 N N . GLY A 1 98 ? -1.734 6.376 -5.019 1.00 96.81 98 GLY A N 1
ATOM 771 C CA . GLY A 1 98 ? -0.531 6.615 -4.224 1.00 96.81 98 GLY A CA 1
ATOM 772 C C . GLY A 1 98 ? 0.642 5.720 -4.631 1.00 96.81 98 GLY A C 1
ATOM 773 O O . GLY A 1 98 ? 1.748 6.215 -4.839 1.00 96.81 98 GLY A O 1
ATOM 774 N N . LEU A 1 99 ? 0.399 4.421 -4.827 1.00 97.69 99 LEU A N 1
ATOM 775 C CA . LEU A 1 99 ? 1.424 3.461 -5.247 1.00 97.69 99 LEU A CA 1
ATOM 776 C C . LEU A 1 99 ? 1.917 3.726 -6.678 1.00 97.69 99 LEU A C 1
ATOM 778 O O . LEU A 1 99 ? 3.109 3.585 -6.949 1.00 97.69 99 LEU A O 1
ATOM 782 N N . LEU A 1 100 ? 1.041 4.165 -7.589 1.00 96.38 100 LEU A N 1
ATOM 783 C CA . LEU A 1 100 ? 1.418 4.481 -8.972 1.00 96.38 100 LEU A CA 1
ATOM 784 C C . LEU A 1 100 ? 2.395 5.659 -9.086 1.00 96.38 100 LEU A C 1
ATOM 786 O O . LEU A 1 100 ? 3.201 5.680 -10.016 1.00 96.38 100 LEU A O 1
ATOM 790 N N . LYS A 1 101 ? 2.419 6.583 -8.117 1.00 95.19 101 LYS A N 1
ATOM 791 C CA . LYS A 1 101 ? 3.403 7.684 -8.075 1.00 95.19 101 LYS A CA 1
ATOM 792 C C . LYS A 1 101 ? 4.854 7.203 -7.971 1.00 95.19 101 LYS A C 1
ATOM 794 O O . LYS A 1 101 ? 5.763 7.956 -8.298 1.00 95.19 101 LYS A O 1
ATOM 799 N N . VAL A 1 102 ? 5.086 5.958 -7.544 1.00 94.19 102 VAL A N 1
ATOM 800 C CA . VAL A 1 102 ? 6.426 5.344 -7.517 1.00 94.19 102 VAL A CA 1
ATOM 801 C C . VAL A 1 102 ? 6.958 5.081 -8.934 1.00 94.19 102 VAL A C 1
ATOM 803 O O . VAL A 1 102 ? 8.170 5.113 -9.158 1.00 94.19 102 VAL A O 1
ATOM 806 N N . PHE A 1 103 ? 6.066 4.823 -9.893 1.00 93.75 103 PHE A N 1
ATOM 807 C CA . PHE A 1 103 ? 6.414 4.611 -11.302 1.00 93.75 103 PHE A CA 1
ATOM 808 C C . PHE A 1 103 ? 6.307 5.902 -12.104 1.00 93.75 103 PHE A C 1
ATOM 810 O O . PHE A 1 103 ? 7.180 6.173 -12.918 1.00 93.75 103 PHE A O 1
ATOM 817 N N . PHE A 1 104 ? 5.304 6.721 -11.786 1.00 92.12 104 PHE A N 1
ATOM 818 C CA . PHE A 1 104 ? 4.994 7.973 -12.466 1.00 92.12 104 PHE A CA 1
ATOM 819 C C . PHE A 1 104 ? 5.117 9.164 -11.504 1.00 92.12 104 PHE A C 1
ATOM 821 O O . PHE A 1 104 ? 4.105 9.791 -11.163 1.00 92.12 104 PHE A O 1
ATOM 828 N N . PRO A 1 105 ? 6.328 9.473 -11.004 1.00 79.56 105 PRO A N 1
ATOM 829 C CA . PRO A 1 105 ? 6.534 10.688 -10.236 1.00 79.56 105 PRO A CA 1
ATOM 830 C C . PRO A 1 105 ? 6.266 11.860 -11.185 1.00 79.56 105 PRO A C 1
ATOM 832 O O . PRO A 1 105 ? 6.920 11.998 -12.214 1.00 79.56 105 PRO A O 1
ATOM 835 N N . GLY A 1 106 ? 5.235 12.661 -10.908 1.00 76.25 106 GLY A N 1
ATOM 836 C CA . GLY A 1 106 ? 4.932 13.845 -11.717 1.00 76.25 106 GLY A CA 1
ATOM 837 C C . GLY A 1 106 ? 6.068 14.879 -11.676 1.00 76.25 106 GLY A C 1
ATOM 838 O O . GLY A 1 106 ? 7.149 14.622 -11.163 1.00 76.25 106 GLY A O 1
ATOM 839 N N . LYS A 1 107 ? 5.807 16.115 -12.120 1.00 56.28 107 LYS A N 1
ATOM 840 C CA . LYS A 1 107 ? 6.785 17.230 -12.094 1.00 56.28 107 LYS A CA 1
ATOM 841 C C . LYS A 1 107 ? 7.210 17.703 -10.686 1.00 56.28 107 LYS A C 1
ATOM 843 O O . LYS A 1 107 ? 7.789 18.779 -10.563 1.00 56.28 107 LYS A O 1
ATOM 848 N N . ALA A 1 108 ? 6.865 16.974 -9.625 1.00 51.16 108 ALA A N 1
ATOM 849 C CA . ALA A 1 108 ? 7.304 17.316 -8.281 1.00 51.16 108 ALA A CA 1
ATOM 850 C C . ALA A 1 108 ? 8.831 17.222 -8.232 1.00 51.16 108 ALA A C 1
ATOM 852 O O . ALA A 1 108 ? 9.391 16.256 -8.748 1.00 51.16 108 ALA A O 1
ATOM 853 N N . VAL A 1 109 ? 9.454 18.257 -7.659 1.00 46.12 109 VAL A N 1
ATOM 854 C CA . VAL A 1 109 ? 10.901 18.407 -7.470 1.00 46.12 109 VAL A CA 1
ATOM 855 C C . VAL A 1 109 ? 11.485 17.045 -7.134 1.00 46.12 109 VAL A C 1
ATOM 857 O O . VAL A 1 109 ? 11.118 16.450 -6.121 1.00 46.12 109 VAL A O 1
ATOM 860 N N . GLU A 1 110 ? 12.319 16.521 -8.031 1.00 49.19 110 GLU A N 1
ATOM 861 C CA . GLU A 1 110 ? 13.095 15.336 -7.720 1.00 49.19 110 GLU A CA 1
ATOM 862 C C . GLU A 1 110 ? 13.801 15.625 -6.398 1.00 49.19 110 GLU A C 1
ATOM 864 O O . GLU A 1 110 ? 14.583 16.572 -6.314 1.00 49.19 110 GLU A O 1
ATOM 869 N N . ASP A 1 111 ? 13.529 14.828 -5.363 1.00 49.47 111 ASP A N 1
ATOM 870 C CA . ASP A 1 111 ? 14.482 14.679 -4.270 1.00 49.47 111 ASP A CA 1
ATOM 871 C C . ASP A 1 111 ? 15.737 14.081 -4.917 1.00 49.47 111 ASP A C 1
ATOM 873 O O . ASP A 1 111 ? 15.907 12.858 -5.031 1.00 49.47 111 ASP A O 1
ATOM 877 N N . LEU A 1 112 ? 16.580 14.986 -5.425 1.00 50.59 112 LEU A N 1
ATOM 878 C CA . LEU A 1 112 ? 17.877 14.756 -6.060 1.00 50.59 112 LEU A CA 1
ATOM 879 C C . LEU A 1 112 ? 18.819 13.972 -5.126 1.00 50.59 112 LEU A C 1
ATOM 881 O O . LEU A 1 112 ? 19.806 13.401 -5.574 1.00 50.59 112 LEU A O 1
ATOM 885 N N . GLU A 1 113 ? 18.451 13.875 -3.848 1.00 51.59 113 GLU A N 1
ATOM 886 C CA . GLU A 1 113 ? 19.156 13.216 -2.751 1.00 51.59 113 GLU A CA 1
ATOM 887 C C . GLU A 1 113 ? 18.797 11.725 -2.573 1.00 51.59 113 GLU A C 1
ATOM 889 O O . GLU A 1 113 ? 19.462 11.013 -1.820 1.00 51.59 113 GLU A O 1
ATOM 894 N N . THR A 1 114 ? 17.743 11.203 -3.219 1.00 61.88 114 THR A N 1
ATOM 895 C CA . THR A 1 114 ? 17.354 9.798 -2.987 1.00 61.88 114 THR A CA 1
ATOM 896 C C . THR A 1 114 ? 18.206 8.842 -3.824 1.00 61.88 114 THR A C 1
ATOM 898 O O . THR A 1 114 ? 18.086 8.805 -5.051 1.00 61.88 114 THR A O 1
ATOM 901 N N . ASP A 1 115 ? 19.003 8.016 -3.139 1.00 78.69 115 ASP A N 1
ATOM 902 C CA . ASP A 1 115 ? 19.825 6.942 -3.707 1.00 78.69 115 ASP A CA 1
ATOM 903 C C . ASP A 1 115 ? 19.082 6.124 -4.790 1.00 78.69 115 ASP A C 1
ATOM 905 O O . ASP A 1 115 ? 17.960 5.642 -4.586 1.00 78.69 115 ASP A O 1
ATOM 909 N N . ARG A 1 116 ? 19.715 5.949 -5.961 1.00 80.81 116 ARG A N 1
ATOM 910 C CA . ARG A 1 116 ? 19.140 5.215 -7.106 1.00 80.81 116 ARG A CA 1
ATOM 911 C C . ARG A 1 116 ? 18.759 3.786 -6.723 1.00 80.81 116 ARG A C 1
ATOM 913 O O . ARG A 1 116 ? 17.713 3.295 -7.149 1.00 80.81 116 ARG A O 1
ATOM 920 N N . ASN A 1 117 ? 19.571 3.132 -5.894 1.00 84.88 117 ASN A N 1
ATOM 921 C CA . ASN A 1 117 ? 19.297 1.772 -5.447 1.00 84.88 117 ASN A CA 1
ATOM 922 C C . ASN A 1 117 ? 18.069 1.722 -4.516 1.00 84.88 117 ASN A C 1
ATOM 924 O O . ASN A 1 117 ? 17.206 0.859 -4.678 1.00 84.88 117 ASN A O 1
ATOM 928 N N . SER A 1 118 ? 17.903 2.705 -3.627 1.00 86.81 118 SER A N 1
ATOM 929 C CA . SER A 1 118 ? 16.669 2.897 -2.848 1.00 86.81 118 SER A CA 1
ATOM 930 C C . SER A 1 118 ? 15.423 3.047 -3.735 1.00 86.81 118 SER A C 1
ATOM 932 O O . SER A 1 118 ? 14.418 2.363 -3.506 1.00 86.81 118 SER A O 1
ATOM 934 N N . LYS A 1 119 ? 15.491 3.853 -4.808 1.00 87.81 119 LYS A N 1
ATOM 935 C CA . LYS A 1 119 ? 14.388 3.995 -5.783 1.00 87.81 119 LYS A CA 1
ATOM 936 C C . LYS A 1 119 ? 14.059 2.662 -6.469 1.00 87.81 119 LYS A C 1
ATOM 938 O O . LYS A 1 119 ? 12.887 2.298 -6.577 1.00 87.81 119 LYS A O 1
ATOM 943 N N . ALA A 1 120 ? 15.076 1.903 -6.883 1.00 89.62 120 ALA A N 1
ATOM 944 C CA . ALA A 1 120 ? 14.902 0.590 -7.506 1.00 89.62 120 ALA A CA 1
ATOM 945 C C . ALA A 1 120 ? 14.256 -0.432 -6.552 1.00 89.62 120 ALA A C 1
ATOM 947 O O . ALA A 1 120 ? 13.317 -1.138 -6.933 1.00 89.62 120 ALA A O 1
ATOM 948 N N . MET A 1 121 ? 14.709 -0.484 -5.294 1.00 91.00 121 MET A N 1
ATOM 949 C CA . MET A 1 121 ? 14.113 -1.338 -4.262 1.00 91.00 121 MET A CA 1
ATOM 950 C C . MET A 1 121 ? 12.649 -0.975 -4.008 1.00 91.00 121 MET A C 1
ATOM 952 O O . MET A 1 121 ? 11.811 -1.873 -3.918 1.00 91.00 121 MET A O 1
ATOM 956 N N . LYS A 1 122 ? 12.329 0.326 -3.961 1.00 93.25 122 LYS A N 1
ATOM 957 C CA . LYS A 1 122 ? 10.957 0.809 -3.786 1.00 93.25 122 LYS A CA 1
ATOM 958 C C . LYS A 1 122 ? 10.061 0.440 -4.968 1.00 93.25 122 LYS A C 1
ATOM 960 O O . LYS A 1 122 ? 8.999 -0.131 -4.746 1.00 93.25 122 LYS A O 1
ATOM 965 N N . LYS A 1 123 ? 10.500 0.663 -6.215 1.00 94.25 123 LYS A N 1
ATOM 966 C CA . LYS A 1 123 ? 9.765 0.209 -7.415 1.00 94.25 123 LYS A CA 1
ATOM 967 C C . LYS A 1 123 ? 9.484 -1.296 -7.361 1.00 94.25 123 LYS A C 1
ATOM 969 O O . LYS A 1 123 ? 8.370 -1.725 -7.656 1.00 94.25 123 LYS A O 1
ATOM 974 N N . ARG A 1 124 ? 10.463 -2.104 -6.936 1.00 93.50 124 ARG A N 1
ATOM 975 C CA . ARG A 1 124 ? 10.320 -3.565 -6.846 1.00 93.50 124 ARG A CA 1
ATOM 976 C C . ARG A 1 124 ? 9.297 -3.993 -5.796 1.00 93.50 124 ARG A C 1
ATOM 978 O O . ARG A 1 124 ? 8.447 -4.824 -6.108 1.00 93.50 124 ARG A O 1
ATOM 985 N N . SER A 1 125 ? 9.366 -3.465 -4.573 1.00 94.81 125 SER A N 1
ATOM 986 C CA . SER A 1 125 ? 8.402 -3.826 -3.525 1.00 94.81 125 SER A CA 1
ATOM 987 C C . SER A 1 125 ? 6.998 -3.311 -3.841 1.00 94.81 125 SER A C 1
ATOM 989 O O . SER A 1 125 ? 6.035 -4.051 -3.658 1.00 94.81 125 SER A O 1
ATOM 991 N N . THR A 1 126 ? 6.874 -2.108 -4.410 1.00 96.94 126 THR A N 1
ATOM 992 C CA . THR A 1 126 ? 5.587 -1.564 -4.862 1.00 96.94 126 THR A CA 1
ATOM 993 C C . THR A 1 126 ? 4.970 -2.398 -5.988 1.00 96.94 126 THR A C 1
ATOM 995 O O . THR A 1 126 ? 3.776 -2.675 -5.929 1.00 96.94 126 THR A O 1
ATOM 998 N N . LEU A 1 127 ? 5.749 -2.851 -6.981 1.00 96.12 127 LEU A N 1
ATOM 999 C CA . LEU A 1 127 ? 5.233 -3.708 -8.059 1.00 96.12 127 LEU A CA 1
ATOM 1000 C C . LEU A 1 127 ? 4.672 -5.027 -7.516 1.00 96.12 127 LEU A C 1
ATOM 1002 O O . LEU A 1 127 ? 3.574 -5.428 -7.893 1.00 96.12 127 LEU A O 1
ATOM 1006 N N . LYS A 1 128 ? 5.413 -5.675 -6.607 1.00 94.94 128 LYS A N 1
ATOM 1007 C CA . LYS A 1 128 ? 4.957 -6.903 -5.944 1.00 94.94 128 LYS A CA 1
ATOM 1008 C C . LYS A 1 128 ? 3.673 -6.663 -5.155 1.00 94.94 128 LYS A C 1
ATOM 1010 O O . LYS A 1 128 ? 2.724 -7.417 -5.307 1.00 94.94 128 LYS A O 1
ATOM 1015 N N . LEU A 1 129 ? 3.613 -5.586 -4.369 1.00 97.12 129 LEU A N 1
ATOM 1016 C CA . LEU A 1 129 ? 2.412 -5.250 -3.607 1.00 97.12 129 LEU A CA 1
ATOM 1017 C C . LEU A 1 129 ? 1.204 -5.005 -4.524 1.00 97.12 129 LEU A C 1
ATOM 1019 O O . LEU A 1 129 ? 0.132 -5.527 -4.247 1.00 97.12 129 LEU A O 1
ATOM 1023 N N . LEU A 1 130 ? 1.363 -4.259 -5.623 1.00 97.25 130 LEU A N 1
ATOM 1024 C CA . LEU A 1 130 ? 0.283 -4.037 -6.593 1.00 97.25 130 LEU A CA 1
ATOM 1025 C C . LEU A 1 130 ? -0.250 -5.357 -7.167 1.00 97.25 130 LEU A C 1
ATOM 1027 O O . LEU A 1 130 ? -1.463 -5.524 -7.271 1.00 97.25 130 LEU A O 1
ATOM 1031 N N . LEU A 1 131 ? 0.641 -6.296 -7.503 1.00 94.94 131 LEU A N 1
ATOM 1032 C CA . LEU A 1 131 ? 0.271 -7.629 -7.984 1.00 94.94 131 LEU A CA 1
ATOM 1033 C C . LEU A 1 131 ? -0.507 -8.424 -6.931 1.00 94.94 131 LEU A C 1
ATOM 1035 O O . LEU A 1 131 ? -1.586 -8.930 -7.233 1.00 94.94 131 LEU A O 1
ATOM 1039 N N . GLU A 1 132 ? -0.022 -8.475 -5.689 1.00 95.12 132 GLU A N 1
ATOM 1040 C CA . GLU A 1 132 ? -0.728 -9.161 -4.601 1.00 95.12 132 GLU A CA 1
ATOM 1041 C C . GLU A 1 132 ? -2.110 -8.549 -4.343 1.00 95.12 132 GLU A C 1
ATOM 1043 O O . GLU A 1 132 ? -3.108 -9.265 -4.274 1.00 95.12 132 GLU A O 1
ATOM 1048 N N . LEU A 1 133 ? -2.196 -7.215 -4.269 1.00 97.62 133 LEU A N 1
ATOM 1049 C CA . LEU A 1 133 ? -3.458 -6.490 -4.093 1.00 97.62 133 LEU A CA 1
ATOM 1050 C C . LEU A 1 133 ? -4.436 -6.754 -5.238 1.00 97.62 133 LEU A C 1
ATOM 1052 O O . LEU A 1 133 ? -5.645 -6.826 -5.003 1.00 97.62 133 LEU A O 1
ATOM 1056 N N . TYR A 1 134 ? -3.926 -6.936 -6.455 1.00 95.81 134 TYR A N 1
ATOM 1057 C CA . TYR A 1 134 ? -4.739 -7.350 -7.584 1.00 95.81 134 TYR A CA 1
ATOM 1058 C C . TYR A 1 134 ? -5.259 -8.782 -7.425 1.00 95.81 134 TYR A C 1
ATOM 1060 O O . TYR A 1 134 ? -6.455 -9.037 -7.592 1.00 95.81 134 TYR A O 1
ATOM 1068 N N . PHE A 1 135 ? -4.398 -9.732 -7.048 1.00 92.94 135 PHE A N 1
ATOM 1069 C CA . PHE A 1 135 ? -4.795 -11.129 -6.847 1.00 92.94 135 PHE A CA 1
ATOM 1070 C C . PHE A 1 135 ? -5.802 -11.289 -5.713 1.00 92.94 135 PHE A C 1
ATOM 1072 O O . PHE A 1 135 ? -6.784 -12.026 -5.856 1.00 92.94 135 PHE A O 1
ATOM 1079 N N . VAL A 1 136 ? -5.648 -10.531 -4.629 1.00 96.19 136 VAL A N 1
ATOM 1080 C CA . VAL A 1 136 ? -6.637 -10.499 -3.554 1.00 96.19 136 VAL A CA 1
ATOM 1081 C C . VAL A 1 136 ? -7.821 -9.582 -3.847 1.00 96.19 136 VAL A C 1
ATOM 1083 O O . VAL A 1 136 ? -8.664 -9.449 -2.975 1.00 96.19 136 VAL A O 1
ATOM 1086 N N . GLY A 1 137 ? -7.939 -8.969 -5.026 1.00 96.31 137 GLY A N 1
ATOM 1087 C CA . GLY A 1 137 ? -9.124 -8.200 -5.430 1.00 96.31 137 GLY A CA 1
ATOM 1088 C C . GLY A 1 137 ? -9.344 -6.894 -4.661 1.00 96.31 137 GLY A C 1
ATOM 1089 O O . GLY A 1 137 ? -10.466 -6.408 -4.610 1.00 96.31 137 GLY A O 1
ATOM 1090 N N . VAL A 1 138 ? -8.301 -6.341 -4.034 1.00 98.19 138 VAL A N 1
ATOM 1091 C CA . VAL A 1 138 ? -8.328 -4.958 -3.521 1.00 98.19 138 VAL A CA 1
ATOM 1092 C C . VAL A 1 138 ? -8.231 -3.974 -4.688 1.00 98.19 138 VAL A C 1
ATOM 1094 O O . VAL A 1 138 ? -8.868 -2.925 -4.675 1.00 98.19 138 VAL A O 1
ATOM 1097 N N . ILE A 1 139 ? -7.439 -4.328 -5.701 1.00 96.50 139 ILE A N 1
ATOM 1098 C CA . ILE A 1 139 ? -7.340 -3.617 -6.974 1.00 96.50 139 ILE A CA 1
ATOM 1099 C C . ILE A 1 139 ? -7.894 -4.536 -8.063 1.00 96.50 139 ILE A C 1
ATOM 1101 O O . ILE A 1 139 ? -7.559 -5.715 -8.110 1.00 96.50 139 ILE A O 1
ATOM 1105 N N . GLU A 1 140 ? -8.735 -4.013 -8.947 1.00 93.38 140 GLU A N 1
ATOM 1106 C CA . GLU A 1 140 ? -9.350 -4.811 -10.022 1.00 93.38 140 GLU A CA 1
ATOM 1107 C C . GLU A 1 140 ? -8.943 -4.341 -11.419 1.00 93.38 140 GLU A C 1
ATOM 1109 O O . GLU A 1 140 ? -9.050 -5.090 -12.391 1.00 93.38 140 GLU A O 1
ATOM 1114 N N . ASP A 1 141 ? -8.425 -3.117 -11.529 1.00 93.50 141 ASP A N 1
ATOM 1115 C CA . ASP A 1 141 ? -7.990 -2.564 -12.801 1.00 93.50 141 ASP A CA 1
ATOM 1116 C C . ASP A 1 141 ? -6.627 -3.138 -13.209 1.00 93.50 141 ASP A C 1
ATOM 1118 O O . ASP A 1 141 ? -5.581 -2.766 -12.680 1.00 93.50 141 ASP A O 1
ATOM 1122 N N . SER A 1 142 ? -6.641 -4.047 -14.183 1.00 91.56 142 SER A N 1
ATOM 1123 C CA . SER A 1 142 ? -5.419 -4.622 -14.757 1.00 91.56 142 SER A CA 1
ATOM 1124 C C . SER A 1 142 ? -4.640 -3.642 -15.645 1.00 91.56 142 SER A C 1
ATOM 1126 O O . SER A 1 142 ? -3.453 -3.864 -15.904 1.00 91.56 142 SER A O 1
ATOM 1128 N N . SER A 1 143 ? -5.260 -2.537 -16.083 1.00 93.94 143 SER A N 1
ATOM 1129 C CA . SER A 1 143 ? -4.628 -1.549 -16.964 1.00 93.94 143 SER A CA 1
ATOM 1130 C C . SER A 1 143 ? -3.419 -0.874 -16.312 1.00 93.94 143 SER A C 1
ATOM 1132 O O . SER A 1 143 ? -2.475 -0.489 -17.005 1.00 93.94 143 SER A O 1
ATOM 1134 N N . ILE A 1 144 ? -3.382 -0.823 -14.975 1.00 94.88 144 ILE A N 1
ATOM 1135 C CA . ILE A 1 144 ? -2.246 -0.304 -14.208 1.00 94.88 144 ILE A CA 1
ATOM 1136 C C . ILE A 1 144 ? -0.943 -1.023 -14.568 1.00 94.88 144 ILE A C 1
ATOM 1138 O O . ILE A 1 144 ? 0.094 -0.384 -14.724 1.00 94.88 144 ILE A O 1
ATOM 1142 N N . PHE A 1 145 ? -0.996 -2.344 -14.763 1.00 94.44 145 PHE A N 1
ATOM 1143 C CA . PHE A 1 145 ? 0.181 -3.140 -15.088 1.00 94.44 145 PHE A CA 1
ATOM 1144 C C . PHE A 1 145 ? 0.604 -2.913 -16.529 1.00 94.44 145 PHE A C 1
ATOM 1146 O O . PHE A 1 145 ? 1.792 -2.787 -16.800 1.00 94.44 145 PHE A O 1
ATOM 1153 N N . VAL A 1 146 ? -0.362 -2.787 -17.441 1.00 93.12 146 VAL A N 1
ATOM 1154 C CA . VAL A 1 146 ? -0.092 -2.435 -18.839 1.00 93.12 146 VAL A CA 1
ATOM 1155 C C . VAL A 1 146 ? 0.629 -1.089 -18.917 1.00 93.12 146 VAL A C 1
ATOM 1157 O O . VAL A 1 146 ? 1.612 -0.968 -19.644 1.00 93.12 146 VAL A O 1
ATOM 1160 N N . ASN A 1 147 ? 0.187 -0.096 -18.144 1.00 95.19 147 ASN A N 1
ATOM 1161 C CA . ASN A 1 147 ? 0.809 1.227 -18.110 1.00 95.19 147 ASN A CA 1
ATOM 1162 C C . ASN A 1 147 ? 2.223 1.181 -17.520 1.00 95.19 147 ASN A C 1
ATOM 1164 O O . ASN A 1 147 ? 3.135 1.753 -18.110 1.00 95.19 147 ASN A O 1
ATOM 1168 N N . ILE A 1 148 ? 2.429 0.455 -16.414 1.00 95.94 148 ILE A N 1
ATOM 1169 C CA . ILE A 1 148 ? 3.768 0.253 -15.836 1.00 95.94 148 ILE A CA 1
ATOM 1170 C C . ILE A 1 148 ? 4.690 -0.443 -16.845 1.00 95.94 148 ILE A C 1
ATOM 1172 O O . ILE A 1 148 ? 5.820 -0.018 -17.036 1.00 95.94 148 ILE A O 1
ATOM 1176 N N . ILE A 1 149 ? 4.228 -1.495 -17.522 1.00 94.62 149 ILE A N 1
ATOM 1177 C CA . ILE A 1 149 ? 5.047 -2.221 -18.502 1.00 94.62 149 ILE A CA 1
ATOM 1178 C C . ILE A 1 149 ? 5.428 -1.313 -19.670 1.00 94.62 149 ILE A C 1
ATOM 1180 O O . ILE A 1 149 ? 6.595 -1.309 -20.050 1.00 94.62 149 ILE A O 1
ATOM 1184 N N . LYS A 1 150 ? 4.475 -0.541 -20.212 1.00 94.75 150 LYS A N 1
ATOM 1185 C CA . LYS A 1 150 ? 4.722 0.419 -21.301 1.00 94.75 150 LYS A CA 1
ATOM 1186 C C . LYS A 1 150 ? 5.804 1.436 -20.940 1.00 94.75 150 LYS A C 1
ATOM 1188 O O . LYS A 1 150 ? 6.663 1.701 -21.770 1.00 94.75 150 LYS A O 1
ATOM 1193 N N . ASP A 1 151 ? 5.767 1.955 -19.717 1.00 94.38 151 ASP A N 1
ATOM 1194 C CA . ASP A 1 151 ? 6.789 2.860 -19.183 1.00 94.38 151 ASP A CA 1
ATOM 1195 C C . ASP A 1 151 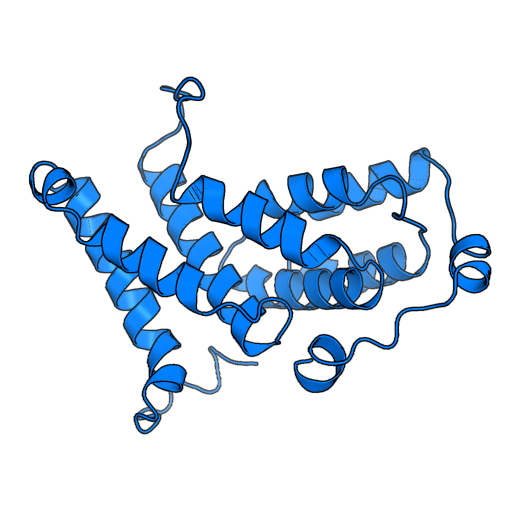? 8.150 2.171 -19.082 1.00 94.38 151 ASP A C 1
ATOM 1197 O O . ASP A 1 151 ? 9.122 2.619 -19.676 1.00 94.38 151 ASP A O 1
ATOM 1201 N N . LEU A 1 152 ? 8.215 1.001 -18.440 1.00 94.00 152 LEU A N 1
ATOM 1202 C CA . LEU A 1 152 ? 9.476 0.286 -18.228 1.00 94.00 152 LEU A CA 1
ATOM 1203 C C . LEU A 1 152 ? 10.203 -0.091 -19.532 1.00 94.00 152 LEU A C 1
ATOM 1205 O O . LEU A 1 152 ? 11.433 -0.203 -19.516 1.00 94.00 152 LEU A O 1
ATOM 1209 N N . VAL A 1 153 ? 9.471 -0.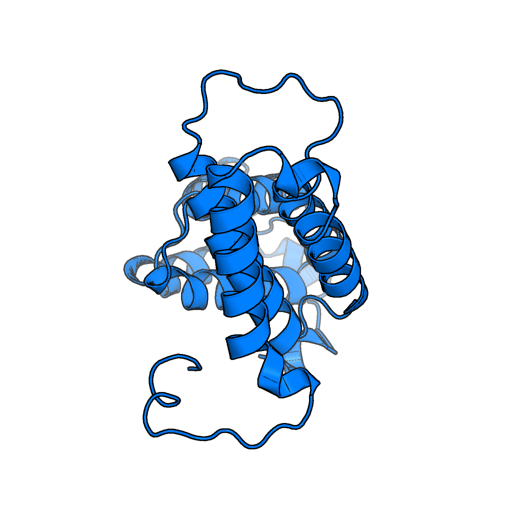294 -20.635 1.00 94.38 153 VAL A N 1
ATOM 1210 C CA . VAL A 1 153 ? 10.026 -0.593 -21.972 1.00 94.38 153 VAL A CA 1
ATOM 1211 C C . VAL A 1 153 ? 10.238 0.649 -22.847 1.00 94.38 153 VAL A C 1
ATOM 1213 O O . VAL A 1 153 ? 10.607 0.508 -24.014 1.00 94.38 153 VAL A O 1
ATOM 1216 N N . GLY A 1 154 ? 10.015 1.852 -22.312 1.00 94.00 154 GLY A N 1
ATOM 1217 C CA . GLY A 1 154 ? 10.230 3.117 -23.009 1.00 94.00 154 GLY A CA 1
ATOM 1218 C C . GLY A 1 154 ? 11.656 3.247 -23.552 1.00 94.00 154 GLY A C 1
ATOM 1219 O O . GLY A 1 154 ? 12.643 2.974 -22.860 1.00 94.00 154 GLY A O 1
ATOM 1220 N N . MET A 1 155 ? 11.777 3.674 -24.811 1.00 91.38 155 MET A N 1
ATOM 1221 C CA . MET A 1 155 ? 13.061 3.800 -25.516 1.00 91.38 155 MET A CA 1
ATOM 1222 C C . MET A 1 155 ? 14.000 4.816 -24.847 1.00 91.38 155 MET A C 1
ATOM 1224 O O . MET A 1 155 ? 15.221 4.722 -24.976 1.00 91.38 155 MET A O 1
ATOM 1228 N N . GLU A 1 156 ? 13.449 5.784 -24.118 1.00 89.88 156 GLU A N 1
ATOM 1229 C CA . GLU A 1 156 ? 14.177 6.764 -23.318 1.00 89.88 156 GLU A CA 1
ATOM 1230 C C . GLU A 1 156 ? 15.058 6.118 -22.242 1.00 89.88 156 GLU A C 1
ATOM 1232 O O . GLU A 1 156 ? 16.151 6.618 -21.971 1.00 89.88 156 GLU A O 1
ATOM 1237 N N . HIS A 1 157 ? 14.634 4.983 -21.678 1.00 89.19 157 HIS A N 1
ATOM 1238 C CA . HIS A 1 157 ? 15.358 4.295 -20.611 1.00 89.19 157 HIS A CA 1
ATOM 1239 C C . HIS A 1 157 ? 16.569 3.518 -21.125 1.00 89.19 157 HIS A C 1
ATOM 1241 O O . HIS A 1 157 ? 17.525 3.336 -20.374 1.00 89.19 157 HIS A O 1
ATOM 1247 N N . LEU A 1 158 ? 16.573 3.131 -22.408 1.00 87.94 158 LEU A N 1
ATOM 1248 C CA . LEU A 1 158 ? 17.650 2.351 -23.034 1.00 87.94 158 LEU A CA 1
ATOM 1249 C C . LEU A 1 158 ? 18.990 3.097 -23.095 1.00 87.94 158 LEU A C 1
ATOM 1251 O O . LEU A 1 158 ? 20.033 2.485 -23.319 1.00 87.94 158 LEU A O 1
ATOM 1255 N N . LYS A 1 159 ? 18.971 4.420 -22.904 1.00 89.75 159 LYS A N 1
ATOM 12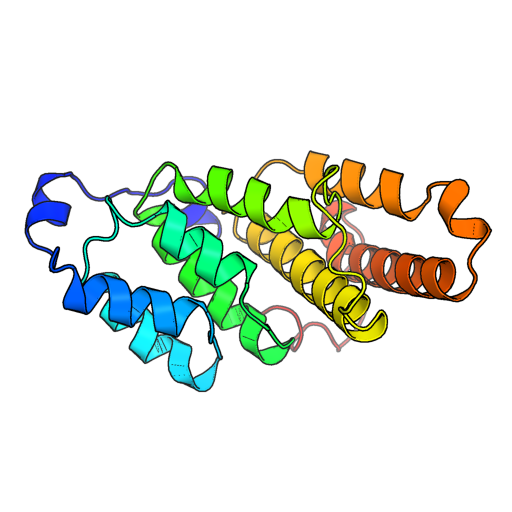56 C CA . LYS A 1 159 ? 20.173 5.263 -22.890 1.00 89.75 159 LYS A CA 1
ATOM 1257 C C . LYS A 1 159 ? 20.968 5.140 -21.587 1.00 89.75 159 LYS A C 1
ATOM 1259 O O . LYS A 1 159 ? 22.162 5.421 -21.592 1.00 89.75 159 LYS A O 1
ATOM 1264 N N . ASP A 1 160 ? 20.329 4.726 -20.492 1.00 90.62 160 ASP A N 1
ATOM 1265 C CA . ASP A 1 160 ? 20.963 4.555 -19.182 1.00 90.62 160 ASP A CA 1
ATOM 1266 C C . ASP A 1 160 ? 21.005 3.067 -18.815 1.00 90.62 160 ASP A C 1
ATOM 1268 O O . ASP A 1 160 ? 19.974 2.415 -18.614 1.00 90.62 160 ASP A O 1
ATOM 1272 N N . ARG A 1 161 ? 22.220 2.510 -18.747 1.00 90.88 161 ARG A N 1
ATOM 1273 C CA . ARG A 1 161 ? 22.438 1.070 -18.540 1.00 90.88 161 ARG A CA 1
ATOM 1274 C C . ARG A 1 161 ? 21.852 0.580 -17.215 1.00 90.88 161 ARG A C 1
ATOM 1276 O O . ARG A 1 161 ? 21.248 -0.491 -17.181 1.00 90.88 161 ARG A O 1
ATOM 1283 N N . ASP A 1 162 ? 22.004 1.354 -16.144 1.00 88.69 162 ASP A N 1
ATOM 1284 C CA . ASP A 1 162 ? 21.564 0.960 -14.802 1.00 88.69 162 ASP A CA 1
ATOM 1285 C C . ASP A 1 162 ? 20.030 1.001 -14.677 1.00 88.69 162 ASP A C 1
ATOM 1287 O O . ASP A 1 162 ? 19.412 0.086 -14.119 1.00 88.69 162 ASP A O 1
ATOM 1291 N N . THR A 1 163 ? 19.392 2.019 -15.263 1.00 90.06 163 THR A N 1
ATOM 1292 C CA . THR A 1 163 ? 17.930 2.119 -15.394 1.00 90.06 163 THR A CA 1
ATOM 1293 C C . THR A 1 163 ? 17.395 0.974 -16.243 1.00 90.06 163 THR A C 1
ATOM 1295 O O . THR A 1 163 ? 16.454 0.301 -15.828 1.00 90.06 163 THR A O 1
ATOM 1298 N N . THR A 1 164 ? 18.036 0.678 -17.376 1.00 92.50 164 THR A N 1
ATOM 1299 C CA . THR A 1 164 ? 17.672 -0.459 -18.235 1.00 92.50 164 THR A CA 1
ATOM 1300 C C . THR A 1 164 ? 17.731 -1.775 -17.461 1.00 92.50 164 THR A C 1
ATOM 1302 O O . THR A 1 164 ? 16.768 -2.541 -17.462 1.00 92.50 164 THR A O 1
ATOM 1305 N N . GLN A 1 165 ? 18.825 -2.035 -16.738 1.00 91.38 165 GLN A N 1
ATOM 1306 C CA . GLN A 1 165 ? 18.975 -3.246 -15.929 1.00 91.38 165 GLN A CA 1
ATOM 1307 C C . GLN A 1 165 ? 17.910 -3.336 -14.824 1.00 91.38 165 GLN A C 1
ATOM 1309 O O . GLN A 1 165 ? 17.348 -4.409 -14.576 1.00 91.38 165 GLN A O 1
ATOM 1314 N N . THR A 1 166 ? 17.593 -2.210 -14.184 1.00 92.12 166 THR A N 1
ATOM 1315 C CA . THR A 1 166 ? 16.527 -2.126 -13.179 1.00 92.12 166 THR A CA 1
ATOM 1316 C C . THR A 1 166 ? 15.162 -2.445 -13.787 1.00 92.12 166 THR A C 1
ATOM 1318 O O . THR A 1 166 ? 14.436 -3.285 -13.250 1.00 92.12 166 THR A O 1
ATOM 1321 N N . ASN A 1 167 ? 14.827 -1.844 -14.929 1.00 94.56 167 ASN A N 1
ATOM 1322 C CA . ASN A 1 167 ? 13.563 -2.071 -15.625 1.00 94.56 167 ASN A CA 1
ATOM 1323 C C . ASN A 1 167 ? 13.427 -3.530 -16.081 1.00 94.56 167 ASN A C 1
ATOM 1325 O O . ASN A 1 167 ? 12.390 -4.145 -15.842 1.00 94.56 167 ASN A O 1
ATOM 1329 N N . LEU A 1 168 ? 14.489 -4.135 -16.625 1.00 94.75 168 LEU A N 1
ATOM 1330 C CA . LEU A 1 168 ? 14.513 -5.562 -16.968 1.00 94.75 168 LEU A CA 1
ATOM 1331 C C . LEU A 1 168 ? 14.272 -6.455 -15.740 1.00 94.75 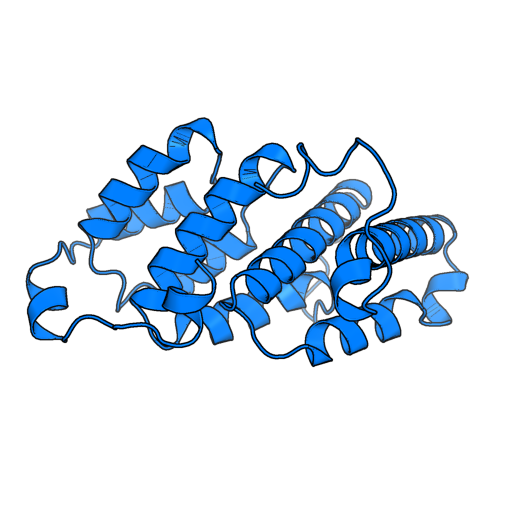168 LEU A C 1
ATOM 1333 O O . LEU A 1 168 ? 13.522 -7.428 -15.816 1.00 94.75 168 LEU A O 1
ATOM 1337 N N . SER A 1 169 ? 14.848 -6.113 -14.582 1.00 93.00 169 SER A N 1
ATOM 1338 C CA . SER A 1 169 ? 14.606 -6.831 -13.321 1.00 93.00 169 SER A CA 1
ATOM 1339 C C . SER A 1 169 ? 13.141 -6.739 -12.864 1.00 93.00 169 SER A C 1
ATOM 1341 O O . SER A 1 169 ? 12.573 -7.730 -12.384 1.00 93.00 169 SER A O 1
ATOM 1343 N N . LEU A 1 170 ? 12.511 -5.570 -13.025 1.00 94.56 170 LEU A N 1
ATOM 1344 C CA . LEU A 1 170 ? 11.093 -5.355 -12.723 1.00 94.56 170 LEU A CA 1
ATOM 1345 C C . LEU A 1 170 ? 10.192 -6.140 -13.683 1.00 94.56 170 LEU A C 1
ATOM 1347 O O . LEU A 1 170 ? 9.312 -6.864 -13.221 1.00 94.56 170 LEU A O 1
ATOM 1351 N N . LEU A 1 171 ? 10.464 -6.086 -14.989 1.00 94.50 171 LEU A N 1
ATOM 1352 C CA . LEU A 1 171 ? 9.745 -6.849 -16.014 1.00 94.50 171 LEU A CA 1
ATOM 1353 C C . LEU A 1 171 ? 9.853 -8.358 -15.775 1.00 94.50 171 LEU A C 1
ATOM 1355 O O . LEU A 1 171 ? 8.852 -9.065 -15.840 1.00 94.50 171 LEU A O 1
ATOM 1359 N N . ALA A 1 172 ? 11.037 -8.858 -15.413 1.00 91.94 172 ALA A N 1
ATOM 1360 C CA . ALA A 1 172 ? 11.220 -10.262 -15.056 1.00 91.94 172 ALA A CA 1
ATOM 1361 C C . ALA A 1 172 ? 10.421 -10.650 -13.798 1.00 91.94 172 ALA A C 1
ATOM 1363 O O . ALA A 1 172 ? 9.886 -11.754 -13.718 1.00 91.94 172 ALA A O 1
ATOM 1364 N N . THR A 1 173 ? 10.319 -9.747 -12.815 1.00 87.44 173 THR A N 1
ATOM 1365 C CA . THR A 1 173 ? 9.488 -9.956 -11.616 1.00 87.44 173 THR A CA 1
ATOM 1366 C C . THR A 1 173 ? 8.010 -10.030 -11.983 1.00 87.44 173 THR A C 1
ATOM 1368 O O . THR A 1 173 ? 7.342 -10.986 -11.590 1.00 87.44 173 THR A O 1
ATOM 1371 N N . PHE A 1 174 ? 7.532 -9.080 -12.792 1.00 90.75 174 PHE A N 1
ATOM 1372 C CA . PHE A 1 174 ? 6.170 -9.088 -13.314 1.00 90.75 174 PHE A CA 1
ATOM 1373 C C . PHE A 1 174 ? 5.881 -10.372 -14.091 1.00 90.75 174 PHE A C 1
ATOM 1375 O O . PHE A 1 174 ? 4.884 -11.025 -13.824 1.00 90.75 174 PHE A O 1
ATOM 1382 N N . ALA A 1 175 ? 6.765 -10.786 -15.001 1.00 88.44 175 ALA A N 1
ATOM 1383 C CA . ALA A 1 175 ? 6.566 -11.980 -15.816 1.00 88.44 175 ALA A CA 1
ATOM 1384 C C . ALA A 1 175 ? 6.513 -13.271 -14.983 1.00 88.44 175 ALA A C 1
ATOM 1386 O O . ALA A 1 175 ? 5.740 -14.166 -15.312 1.00 88.44 175 ALA A O 1
ATOM 1387 N N . ARG A 1 176 ? 7.303 -13.378 -13.901 1.00 84.56 176 ARG A N 1
ATOM 1388 C CA . ARG A 1 176 ? 7.271 -14.545 -13.000 1.00 84.56 176 ARG A CA 1
ATOM 1389 C C . ARG A 1 176 ? 5.942 -14.661 -12.258 1.00 84.56 176 ARG A C 1
ATOM 1391 O O . ARG A 1 176 ? 5.317 -15.716 -12.315 1.00 84.56 176 ARG A O 1
ATOM 1398 N N . GLN A 1 177 ? 5.498 -13.587 -11.607 1.00 79.25 177 GLN A N 1
ATOM 1399 C CA . GLN A 1 177 ? 4.242 -13.578 -10.843 1.00 79.25 177 GLN A CA 1
ATOM 1400 C C . GLN A 1 177 ? 3.013 -13.544 -11.763 1.00 79.25 177 GLN A C 1
ATOM 1402 O O . GLN A 1 177 ? 1.981 -14.147 -11.486 1.00 79.25 177 GLN A O 1
ATOM 1407 N N . GLY A 1 178 ? 3.145 -12.886 -12.910 1.00 73.38 178 GLY A N 1
ATOM 1408 C CA . GLY A 1 178 ? 2.081 -12.681 -13.876 1.00 73.38 178 GLY A CA 1
ATOM 1409 C C . GLY A 1 178 ? 1.768 -13.886 -14.758 1.00 73.38 178 GLY A C 1
ATOM 1410 O O . GLY A 1 178 ? 0.843 -13.814 -15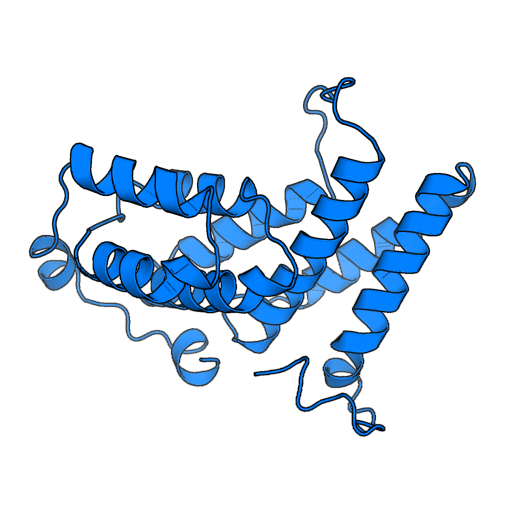.561 1.00 73.38 178 GLY A O 1
ATOM 1411 N N . ARG A 1 179 ? 2.462 -15.021 -14.589 1.00 74.25 179 ARG A N 1
ATOM 1412 C CA . ARG A 1 179 ? 2.095 -16.294 -15.240 1.00 74.25 179 ARG A CA 1
ATOM 1413 C C . ARG A 1 179 ? 0.636 -16.677 -14.992 1.00 74.25 179 ARG A C 1
ATOM 1415 O O . ARG A 1 179 ? 0.005 -17.241 -15.882 1.00 74.25 179 ARG A O 1
ATOM 1422 N N . VAL A 1 180 ? 0.102 -16.292 -13.830 1.00 68.06 180 VAL A N 1
ATOM 1423 C CA . VAL A 1 180 ? -1.311 -16.454 -13.466 1.00 68.06 180 VAL A CA 1
ATOM 1424 C C . VAL A 1 180 ? -2.239 -15.729 -14.450 1.00 68.06 180 VAL A C 1
ATOM 1426 O O . VAL A 1 180 ? -3.260 -16.290 -14.834 1.00 68.06 180 VAL A O 1
ATOM 1429 N N . PHE A 1 181 ? -1.875 -14.533 -14.932 1.00 67.00 181 PHE A N 1
ATOM 1430 C CA . PHE A 1 181 ? -2.669 -13.799 -15.931 1.00 67.00 181 PHE A CA 1
ATOM 1431 C C . PHE A 1 181 ? -2.717 -14.496 -17.290 1.00 67.00 181 PHE A C 1
ATOM 1433 O O . PHE A 1 181 ? -3.672 -14.319 -18.038 1.00 67.00 181 PHE A O 1
ATOM 1440 N N . LEU A 1 182 ? -1.676 -15.258 -17.622 1.00 67.31 182 LEU A N 1
ATOM 1441 C CA . LEU A 1 182 ? -1.502 -15.873 -18.936 1.00 67.31 182 LEU A CA 1
ATOM 1442 C C . LEU A 1 182 ? -2.028 -17.313 -18.991 1.00 67.31 182 LEU A C 1
ATOM 1444 O O . LEU A 1 182 ? -1.878 -17.969 -20.019 1.00 67.31 182 LEU A O 1
ATOM 1448 N N . GLY A 1 183 ? -2.594 -17.827 -17.892 1.00 64.12 183 GLY A N 1
ATOM 1449 C CA . GLY A 1 183 ? -3.051 -19.217 -17.802 1.00 64.12 183 GLY A CA 1
ATOM 1450 C C . GLY A 1 183 ? -1.930 -20.242 -18.012 1.00 64.12 183 GLY A C 1
ATOM 1451 O O . GLY A 1 183 ? -2.203 -21.389 -18.357 1.00 64.12 183 GLY A O 1
ATOM 1452 N N . LEU A 1 184 ? -0.666 -19.835 -17.845 1.00 64.62 184 LEU A N 1
ATOM 1453 C CA . LEU A 1 184 ? 0.479 -20.712 -18.061 1.00 64.62 184 LEU A CA 1
ATOM 1454 C C . LEU A 1 184 ? 0.616 -21.697 -16.891 1.00 64.62 184 LEU A C 1
ATOM 1456 O O . LEU A 1 184 ? 0.471 -21.289 -15.735 1.00 64.62 184 LEU A O 1
ATOM 1460 N N . PRO A 1 185 ? 0.935 -22.978 -17.160 1.00 55.78 185 PRO A N 1
ATOM 1461 C CA . PRO A 1 185 ? 1.060 -23.987 -16.119 1.00 55.78 185 PRO A CA 1
ATOM 1462 C C . PRO A 1 185 ? 2.153 -23.608 -15.115 1.00 55.78 185 PRO A C 1
ATOM 1464 O O . PRO A 1 185 ? 3.299 -23.309 -15.474 1.00 55.78 185 PRO A O 1
ATOM 1467 N N . LEU A 1 186 ? 1.784 -23.641 -13.834 1.00 55.84 186 LEU A N 1
ATOM 1468 C CA . LEU A 1 186 ? 2.673 -23.403 -12.701 1.00 55.84 186 LEU A CA 1
ATOM 1469 C C . LEU A 1 186 ? 3.714 -24.530 -12.653 1.00 55.84 186 LEU A C 1
ATOM 1471 O O . LEU A 1 186 ? 3.454 -25.615 -12.145 1.00 55.84 186 LEU A O 1
ATOM 1475 N N . SER A 1 187 ? 4.881 -24.311 -13.252 1.00 48.22 187 SER A N 1
ATOM 1476 C CA . SER A 1 187 ? 5.929 -25.331 -13.348 1.00 48.22 187 SER A CA 1
ATOM 1477 C C . SER A 1 187 ? 7.011 -25.065 -12.297 1.00 48.22 187 SER A C 1
ATOM 1479 O O . SER A 1 187 ? 7.781 -24.119 -12.463 1.00 48.22 187 SER A O 1
ATOM 1481 N N . GLY A 1 188 ? 7.075 -25.889 -11.242 1.00 51.50 188 GLY A N 1
ATOM 1482 C CA . GLY A 1 188 ? 8.225 -25.984 -10.326 1.00 51.50 188 GLY A CA 1
ATOM 1483 C C . GLY A 1 188 ? 7.885 -26.131 -8.824 1.00 51.50 188 GLY A C 1
ATOM 1484 O O . GLY A 1 188 ? 6.877 -25.591 -8.372 1.00 51.50 188 GLY A O 1
ATOM 1485 N N . PRO A 1 189 ? 8.735 -26.815 -8.026 1.00 42.41 189 PRO A N 1
ATOM 1486 C CA . PRO A 1 189 ? 8.545 -27.051 -6.584 1.00 42.41 189 PRO A CA 1
ATOM 1487 C C . PRO A 1 189 ? 8.725 -25.809 -5.682 1.00 42.41 189 PRO A C 1
ATOM 1489 O O . PRO A 1 189 ? 8.646 -25.921 -4.461 1.00 42.41 189 PRO A O 1
ATOM 1492 N N . GLU A 1 190 ? 8.952 -24.619 -6.245 1.00 44.06 190 GLU A N 1
ATOM 1493 C CA . GLU A 1 190 ? 9.181 -23.379 -5.481 1.00 44.06 190 GLU A CA 1
ATOM 1494 C C . GLU A 1 190 ? 7.888 -22.637 -5.091 1.00 44.06 190 GLU A C 1
ATOM 1496 O O . GLU A 1 190 ? 7.927 -21.695 -4.302 1.00 44.06 190 GLU A O 1
ATOM 1501 N N . PHE A 1 191 ? 6.724 -23.073 -5.587 1.00 48.41 191 PHE A N 1
ATOM 1502 C CA . PHE A 1 191 ? 5.475 -22.323 -5.413 1.00 48.41 191 PHE A CA 1
ATOM 1503 C C . PHE A 1 191 ? 4.920 -22.343 -3.980 1.00 48.41 191 PHE A C 1
ATOM 1505 O O . PHE A 1 191 ? 4.287 -21.378 -3.561 1.00 48.41 191 PHE A O 1
ATOM 1512 N N . SER A 1 192 ? 5.216 -23.370 -3.175 1.00 39.59 192 SER A N 1
ATOM 1513 C CA . SER A 1 192 ? 4.707 -23.451 -1.794 1.00 39.59 192 SER A CA 1
ATOM 1514 C C . SER A 1 192 ? 5.291 -22.394 -0.846 1.00 39.59 192 SER A C 1
ATOM 1516 O O . SER A 1 192 ? 4.887 -22.348 0.311 1.00 39.59 192 SER A O 1
ATOM 1518 N N . LYS A 1 193 ? 6.257 -21.577 -1.296 1.00 42.91 193 LYS A N 1
ATOM 1519 C CA . LYS A 1 193 ? 6.907 -20.541 -0.474 1.00 42.91 193 LYS A CA 1
ATOM 1520 C C . LYS A 1 193 ? 6.631 -19.099 -0.904 1.00 42.91 193 LYS A C 1
ATOM 1522 O O . LYS A 1 193 ? 6.929 -18.203 -0.124 1.00 42.91 193 LYS A O 1
ATOM 1527 N N . GLU A 1 194 ? 6.115 -18.853 -2.110 1.00 42.91 194 GLU A N 1
ATOM 1528 C CA . GLU A 1 194 ? 5.935 -17.477 -2.617 1.00 42.91 194 GLU A CA 1
ATOM 1529 C C . GLU A 1 194 ? 4.482 -16.999 -2.641 1.00 42.91 194 GLU A C 1
ATOM 1531 O O . GLU A 1 194 ? 4.251 -15.794 -2.664 1.00 42.91 194 GLU A O 1
ATOM 1536 N N . PHE A 1 195 ? 3.512 -17.909 -2.567 1.00 43.00 195 PHE A N 1
ATOM 1537 C CA . PHE A 1 195 ? 2.095 -17.563 -2.498 1.00 43.00 195 PHE A CA 1
ATOM 1538 C C . PHE A 1 195 ? 1.399 -18.374 -1.412 1.00 43.00 195 PHE A C 1
ATOM 1540 O O . PHE A 1 195 ? 0.732 -19.334 -1.761 1.00 43.00 195 PHE A O 1
ATOM 1547 N N . PHE A 1 196 ? 1.583 -17.999 -0.140 1.00 44.69 196 PHE A N 1
ATOM 1548 C CA . PHE A 1 196 ? 0.633 -18.092 0.985 1.00 44.69 196 PHE A CA 1
ATOM 1549 C C . PHE A 1 196 ? 1.167 -17.260 2.156 1.00 44.69 196 PHE A C 1
ATOM 1551 O O . PHE A 1 196 ? 2.374 -17.390 2.461 1.00 44.69 196 PHE A O 1
#

InterPro domains:
  IPR003890 MIF4G-like, type 3 [PF02854] (24-174)
  IPR016024 Armadillo-type fold [SSF48371] (39-176)
  IPR039762 Nonsense-mediated mRNA decay protein Nmd2/UPF2 [PTHR12839] (1-195)

pLDDT: mean 89.3, std 15.14, range [39.59, 98.81]

Radius of gyration: 17.74 Å; chains: 1; bounding box: 46×46×45 Å